Protein AF-A0A7C3KXA1-F1 (afdb_monomer)

Secondary structure (DSSP, 8-state):
---------GGGGSS---------PPPPPP----------------------PPPPP---------TTTTSS-S------HHHHHHHHHHHHHHHHHHHHHHHHHHHHHHHHHHHHHHHHHHHS-------------------PPP--PPPPPP-------------------------TTPPP--SPPEEETTEEESS--PPTT-EEEEEEEEEHHHHHHHHHHHHHTT--EEEEEPP--S-----S----EEEEEEEEEE-HHHHHTT-HHHHHHHHHHHHHHHHHHHHH--S--TTS-EEEE----

pLDDT: mean 74.87, std 18.94, range [40.06, 98.19]

Sequence (309 aa):
MPPGRTHRPLFDLMQGGPSTPRPPTATPSKPTVRVELKPRSEVGPLLEPVPTQPAPPVRVDGVRSGPLASLLGDTTVRVPLNALYFGVAAVIALGVGVLVFGVKWGRAQAEAEFEQFKLSESATAKEPLSQPPVGSGILPTTVTPSPSTPPAPSSRPADAASSRSGKPPERPVAPPAATPGGRPYSGPPIITAKGLLYGDPRQSGLNYLNLATLQRADAEAAVAFLASNGLEAIGVPVDAGGGSANNLNPPGKYVVVALPGITAEQWSKKMTARTNLEGQTARLGQVWQRDHKGSSNFAKPEWRLFKGP

Radius of gyration: 34.3 Å; Cα contacts (8 Å, |Δi|>4): 220; chains: 1; bounding box: 86×78×86 Å

Mean predicted aligned error: 20.33 Å

Nearest PDB structures (foldseek):
  8ine-assembly1_N  TM=4.657E-01  e=4.004E+00  Homo sapiens
  7fda-assembly1_Q  TM=3.067E-01  e=4.004E+00  Saccharomyces cerevisiae S288C
  2ec2-assembly1_C  TM=2.638E-01  e=8.318E+00  Sulfurisphaera tokodaii

Solvent-accessible surface area (backbone atoms only — not comparable to full-atom values): 20589 Å² total; per-residue (Å²): 136,86,84,82,85,81,84,75,64,77,70,70,79,68,64,77,72,86,78,74,85,75,76,85,74,78,76,82,75,80,83,79,82,78,83,77,78,75,81,80,75,81,87,77,83,90,71,80,82,71,85,78,72,81,76,76,82,82,77,83,81,76,80,78,79,55,92,71,58,80,80,59,65,97,66,86,77,83,74,57,70,66,59,55,51,52,51,52,50,50,54,51,52,51,54,51,50,53,52,55,50,50,55,52,52,52,50,56,51,53,51,54,54,50,52,54,49,56,58,54,58,70,66,67,75,70,77,83,80,86,75,81,86,76,86,74,93,74,82,86,80,81,80,80,84,81,88,82,83,83,85,84,86,86,83,87,81,85,90,78,87,88,81,92,78,93,71,81,86,75,71,82,73,70,76,80,73,77,74,92,75,71,73,80,59,86,66,78,60,24,40,39,68,93,44,77,34,80,54,79,89,72,59,58,68,22,34,29,42,36,32,46,79,30,49,55,71,58,29,53,53,49,20,43,51,35,39,76,70,73,41,48,32,34,21,39,66,49,79,71,91,64,78,91,66,88,62,94,71,67,89,51,40,16,38,31,32,43,53,79,59,42,46,66,71,53,57,74,66,73,35,67,67,57,58,49,51,52,50,52,41,35,54,50,18,55,52,47,37,68,75,64,70,50,100,61,57,33,69,69,56,44,81,42,75,37,80,61,135

Foldseek 3Di:
DDDDDDDDDPVVVPPDDPDDDDPDDDDPDDPPPPPPPDDPDDDDDDDDDDPPDPDDPPPPPDPDDDPVNVVDPPDPDDDDVVVVVVVVVVVVVVVVVVVVVVVVVVVVVVVVVVVVVVVVVVVPPPDPDDDDDDDDDDDDDDDDDDDDDDDDDDDDDDDDDDDDDDDPPPDPPPDPDDPPPDDFQPDDFKAFLVGTHRDDPADAQFKWKFQDWAFPVVLNVVRNLCVVVVWGKMWAFDPPPDDCPPDPCDRTITTIITDDTHHPVCVVVVDPVVVVNLVSQQVSQVVCCVPVVDPGGSNDIDIDRHRDD

Structure (mmCIF, N/CA/C/O backbone):
data_AF-A0A7C3KXA1-F1
#
_entry.id   AF-A0A7C3KXA1-F1
#
loop_
_atom_site.group_PDB
_atom_site.id
_atom_site.type_symbol
_atom_site.label_atom_id
_atom_site.label_alt_id
_atom_site.label_comp_id
_atom_site.label_asym_id
_atom_site.label_entity_id
_atom_site.label_seq_id
_atom_site.pdbx_PDB_ins_code
_atom_site.Cartn_x
_atom_site.Cartn_y
_atom_site.Cartn_z
_atom_site.occupancy
_atom_site.B_iso_or_equiv
_atom_site.auth_seq_id
_atom_site.auth_comp_id
_atom_site.auth_asym_id
_atom_site.auth_atom_id
_atom_site.pdbx_PDB_model_num
ATOM 1 N N . MET A 1 1 ? 26.189 48.287 -23.466 1.00 43.22 1 MET A N 1
ATOM 2 C CA . MET A 1 1 ? 26.878 47.401 -22.505 1.00 43.22 1 MET A CA 1
ATOM 3 C C . MET A 1 1 ? 26.298 47.645 -21.120 1.00 43.22 1 MET A C 1
ATOM 5 O O . MET A 1 1 ? 26.444 48.761 -20.638 1.00 43.22 1 MET A O 1
ATOM 9 N N . PRO A 1 2 ? 25.578 46.688 -20.515 1.00 40.06 2 PRO A N 1
ATOM 10 C CA . PRO A 1 2 ? 25.058 46.852 -19.161 1.00 40.06 2 PRO A CA 1
ATOM 11 C C . PRO A 1 2 ? 26.118 46.455 -18.109 1.00 40.06 2 PRO A C 1
ATOM 13 O O . PRO A 1 2 ? 26.838 45.476 -18.319 1.00 40.06 2 PRO A O 1
ATOM 16 N N . PRO A 1 3 ? 26.237 47.195 -16.991 1.00 57.44 3 PRO A N 1
ATOM 17 C CA . PRO A 1 3 ? 27.273 46.970 -15.989 1.00 57.44 3 PRO A CA 1
ATOM 18 C C . PRO A 1 3 ? 26.965 45.798 -15.037 1.00 57.44 3 PRO A C 1
ATOM 20 O O . PRO A 1 3 ? 25.865 45.672 -14.508 1.00 57.44 3 PRO A O 1
ATOM 23 N N . GLY A 1 4 ? 27.996 44.974 -14.816 1.00 53.91 4 GLY A N 1
ATOM 24 C CA . GLY A 1 4 ? 28.389 44.369 -13.536 1.00 53.91 4 GLY A CA 1
ATOM 25 C C . GLY A 1 4 ? 27.342 43.623 -12.704 1.00 53.91 4 GLY A C 1
ATOM 26 O O . GLY A 1 4 ? 26.814 44.170 -11.741 1.00 53.91 4 GLY A O 1
ATOM 27 N N . ARG A 1 5 ? 27.159 42.321 -12.963 1.00 52.59 5 ARG A N 1
ATOM 28 C CA . ARG A 1 5 ? 26.616 41.389 -11.959 1.00 52.59 5 ARG A CA 1
ATOM 29 C C . ARG A 1 5 ? 27.755 40.902 -11.067 1.00 52.59 5 ARG A C 1
ATOM 31 O O . ARG A 1 5 ? 28.607 40.136 -11.508 1.00 52.59 5 ARG A O 1
ATOM 38 N N . THR A 1 6 ? 27.773 41.356 -9.820 1.00 63.03 6 THR A N 1
ATOM 39 C CA . THR A 1 6 ? 28.687 40.862 -8.790 1.00 63.03 6 THR A CA 1
ATOM 40 C C . THR A 1 6 ? 28.288 39.446 -8.375 1.00 63.03 6 THR A C 1
ATOM 42 O O . THR A 1 6 ? 27.164 39.182 -7.950 1.00 63.03 6 THR A O 1
ATOM 45 N N . HIS A 1 7 ? 29.227 38.517 -8.540 1.00 54.81 7 HIS A N 1
ATOM 46 C CA . HIS A 1 7 ? 29.113 37.124 -8.124 1.00 54.81 7 HIS A CA 1
ATOM 47 C C . HIS A 1 7 ? 29.089 37.067 -6.589 1.00 54.81 7 HIS A C 1
ATOM 49 O O . HIS A 1 7 ? 30.112 37.302 -5.947 1.00 54.81 7 HIS A O 1
ATOM 55 N N . ARG A 1 8 ? 27.934 36.764 -5.985 1.00 66.12 8 ARG A N 1
ATOM 56 C CA . ARG A 1 8 ? 27.892 36.342 -4.579 1.00 66.12 8 ARG A CA 1
ATOM 57 C C . ARG A 1 8 ? 28.216 34.845 -4.510 1.00 66.12 8 ARG A C 1
ATOM 59 O O . ARG A 1 8 ? 27.571 34.071 -5.220 1.00 66.12 8 ARG A O 1
ATOM 66 N N . PRO A 1 9 ? 29.214 34.419 -3.719 1.00 74.19 9 PRO A N 1
ATOM 67 C CA . PRO A 1 9 ? 29.539 33.007 -3.574 1.00 74.19 9 PRO A CA 1
ATOM 68 C C . PRO A 1 9 ? 28.389 32.256 -2.890 1.00 74.19 9 PRO A C 1
ATOM 70 O O . PRO A 1 9 ? 27.792 32.740 -1.931 1.00 74.19 9 PRO A O 1
ATOM 73 N N . LEU A 1 10 ? 28.099 31.049 -3.387 1.00 64.19 10 LEU A N 1
ATOM 74 C CA . LEU A 1 10 ? 26.968 30.199 -2.982 1.00 64.19 10 LEU A CA 1
ATOM 75 C C . LEU A 1 10 ? 26.924 29.911 -1.465 1.00 64.19 10 LEU A C 1
ATOM 77 O O . LEU A 1 10 ? 25.862 29.661 -0.904 1.00 64.19 10 LEU A O 1
ATOM 81 N N . PHE A 1 11 ? 28.072 29.981 -0.793 1.00 63.09 11 PHE A N 1
ATOM 82 C CA . PHE A 1 11 ? 28.214 29.709 0.638 1.00 63.09 11 PHE A CA 1
ATOM 83 C C . PHE A 1 11 ? 27.556 30.774 1.531 1.00 63.09 11 PHE A C 1
ATOM 85 O O . PHE A 1 11 ? 27.159 30.468 2.653 1.00 63.09 11 PHE A O 1
ATOM 92 N N . ASP A 1 12 ? 27.373 31.994 1.019 1.00 60.91 12 ASP A N 1
ATOM 93 C CA . ASP A 1 12 ? 26.777 33.118 1.758 1.00 60.91 12 ASP A CA 1
ATOM 94 C C . ASP A 1 12 ? 25.238 33.008 1.859 1.00 60.91 12 ASP A C 1
ATOM 96 O O . ASP A 1 12 ? 24.599 33.676 2.664 1.00 60.91 12 ASP A O 1
ATOM 100 N N . LEU A 1 13 ? 24.622 32.114 1.073 1.00 60.94 13 LEU A N 1
ATOM 101 C CA . LEU A 1 13 ? 23.189 31.789 1.148 1.00 60.94 13 LEU A CA 1
ATOM 102 C C . LEU A 1 13 ? 22.867 30.686 2.170 1.00 60.94 13 LEU A C 1
ATOM 104 O O . LEU A 1 13 ? 21.696 30.455 2.463 1.00 60.94 13 LEU A O 1
ATOM 108 N N . MET A 1 14 ? 23.881 30.002 2.712 1.00 58.44 14 MET A N 1
ATOM 109 C CA . MET A 1 14 ? 23.698 28.901 3.665 1.00 58.44 14 MET A CA 1
ATOM 110 C C . MET A 1 14 ? 23.960 29.278 5.124 1.00 58.44 14 MET A C 1
ATOM 112 O O . MET A 1 14 ? 23.620 28.503 6.020 1.00 58.44 14 MET A O 1
ATOM 116 N N . GLN A 1 15 ? 24.535 30.450 5.395 1.00 60.84 15 GLN A N 1
ATOM 117 C CA . GLN A 1 15 ? 24.676 30.928 6.766 1.00 60.84 15 GLN A CA 1
ATOM 118 C C . GLN A 1 15 ? 23.343 31.524 7.216 1.00 60.84 15 GLN A C 1
ATOM 120 O O . GLN A 1 15 ? 22.977 32.644 6.869 1.00 60.84 15 GLN A O 1
ATOM 125 N N . GLY A 1 16 ? 22.584 30.701 7.942 1.00 51.97 16 GLY A N 1
ATOM 126 C CA . GLY A 1 16 ? 21.308 31.058 8.541 1.00 51.97 16 GLY A CA 1
ATOM 127 C C . GLY A 1 16 ? 21.383 32.403 9.256 1.00 51.97 16 GLY A C 1
ATOM 128 O O . GLY A 1 16 ? 22.209 32.607 10.145 1.00 51.97 16 GLY A O 1
ATOM 129 N N . GLY A 1 17 ? 20.507 33.318 8.844 1.00 54.94 17 GLY A N 1
ATOM 130 C CA . GLY A 1 17 ? 20.349 34.606 9.500 1.00 54.94 17 GLY A CA 1
ATOM 131 C C . GLY A 1 17 ? 19.997 34.445 10.986 1.00 54.94 17 GLY A C 1
ATOM 132 O O . GLY A 1 17 ? 19.442 33.416 11.386 1.00 54.94 17 GLY A O 1
ATOM 133 N N . PRO A 1 18 ? 20.308 35.456 11.814 1.00 57.84 18 PRO A N 1
ATOM 134 C CA . PRO A 1 18 ? 20.066 35.420 13.249 1.00 57.84 18 PRO A CA 1
ATOM 135 C C . PRO A 1 18 ? 18.579 35.181 13.524 1.00 57.84 18 PRO A C 1
ATOM 137 O O . PRO A 1 18 ? 17.720 36.002 13.201 1.00 57.84 18 PRO A O 1
ATOM 140 N N . SER A 1 19 ? 18.281 34.027 14.118 1.00 55.28 19 SER A N 1
ATOM 141 C CA . SER A 1 19 ? 16.944 33.644 14.550 1.00 55.28 19 SER A CA 1
ATOM 142 C C . SER A 1 19 ? 16.423 34.663 15.559 1.00 55.28 19 SER A C 1
ATOM 144 O O . SER A 1 19 ? 16.897 34.726 16.695 1.00 55.28 19 SER A O 1
ATOM 146 N N . THR A 1 20 ? 15.444 35.465 15.148 1.00 63.28 20 THR A N 1
ATOM 147 C CA . THR A 1 20 ? 14.703 36.349 16.046 1.00 63.28 20 THR A CA 1
ATOM 148 C C . THR A 1 20 ? 14.039 35.494 17.136 1.00 63.28 20 THR A C 1
ATOM 150 O O . THR A 1 20 ? 13.395 34.494 16.800 1.00 63.28 20 THR A O 1
ATOM 153 N N . PRO A 1 21 ? 14.194 35.826 18.431 1.00 58.84 21 PRO A N 1
ATOM 154 C CA . PRO A 1 21 ? 13.618 35.045 19.518 1.00 58.84 21 PRO A CA 1
ATOM 155 C C . PRO A 1 21 ? 12.093 35.019 19.388 1.00 58.84 21 PRO A C 1
ATOM 157 O O . PRO A 1 21 ? 11.414 36.043 19.462 1.00 58.84 21 PRO A O 1
ATOM 160 N N . ARG A 1 22 ? 11.558 33.820 19.152 1.00 59.94 22 ARG A N 1
ATOM 161 C CA . ARG A 1 22 ? 10.122 33.566 19.046 1.00 59.94 22 ARG A CA 1
ATOM 162 C C . ARG A 1 22 ? 9.482 33.780 20.427 1.00 59.94 22 ARG A C 1
ATOM 164 O O . ARG A 1 22 ? 9.951 33.167 21.386 1.00 59.94 22 ARG A O 1
ATOM 171 N N . PRO A 1 23 ? 8.425 34.603 20.557 1.00 67.00 23 PRO A N 1
ATOM 172 C CA . PRO A 1 23 ? 7.732 34.768 21.829 1.00 67.00 23 PRO A CA 1
ATOM 173 C C . PRO A 1 23 ? 7.121 33.433 22.292 1.00 67.00 23 PRO A C 1
ATOM 175 O O . PRO A 1 23 ? 6.718 32.617 21.450 1.00 67.00 23 PRO A O 1
ATOM 178 N N . PRO A 1 24 ? 7.051 33.189 23.614 1.00 65.44 24 PRO A N 1
ATOM 179 C CA . PRO A 1 24 ? 6.516 31.953 24.166 1.00 65.44 24 PRO A CA 1
ATOM 180 C C . PRO A 1 24 ? 5.066 31.774 23.714 1.00 65.44 24 PRO A C 1
ATOM 182 O O . PRO A 1 24 ? 4.183 32.571 24.022 1.00 65.44 24 PRO A O 1
ATOM 185 N N . THR A 1 25 ? 4.834 30.720 22.934 1.00 62.03 25 THR A N 1
ATOM 186 C CA . THR A 1 25 ? 3.494 30.309 22.522 1.00 62.03 25 THR A CA 1
ATOM 187 C C . THR A 1 25 ? 2.771 29.781 23.754 1.00 62.03 25 THR A C 1
ATOM 189 O O . THR A 1 25 ? 3.209 28.801 24.355 1.00 62.03 25 THR A O 1
ATOM 192 N N . ALA A 1 26 ? 1.690 30.463 24.134 1.00 57.50 26 ALA A N 1
ATOM 193 C CA . ALA A 1 26 ? 0.808 30.066 25.218 1.00 57.50 26 ALA A CA 1
ATOM 194 C C . ALA A 1 26 ? 0.374 28.604 25.039 1.00 57.50 26 ALA A C 1
ATOM 196 O O . ALA A 1 26 ? -0.122 28.202 23.984 1.00 57.50 26 ALA A O 1
ATOM 197 N N . THR A 1 27 ? 0.598 27.804 26.074 1.00 55.53 27 THR A N 1
ATOM 198 C CA . THR A 1 27 ? 0.175 26.412 26.149 1.00 55.53 27 THR A CA 1
ATOM 199 C C . THR A 1 27 ? -1.353 26.334 26.065 1.00 55.53 27 THR A C 1
ATOM 201 O O . THR A 1 27 ? -2.037 26.981 26.861 1.00 55.53 27 THR A O 1
ATOM 204 N N . PRO A 1 28 ? -1.927 25.553 25.131 1.00 58.72 28 PRO A N 1
ATOM 205 C CA . PRO A 1 28 ? -3.363 25.324 25.108 1.00 58.72 28 PRO A CA 1
ATOM 206 C C . PRO A 1 28 ? -3.762 24.553 26.370 1.00 58.72 28 PRO A C 1
ATOM 208 O O . PRO A 1 28 ? -3.245 23.471 26.662 1.00 58.72 28 PRO A O 1
ATOM 211 N N . SER A 1 29 ? -4.667 25.150 27.140 1.00 55.62 29 SER A N 1
ATOM 212 C CA . SER A 1 29 ? -5.296 24.549 28.307 1.00 55.62 29 SER A CA 1
ATOM 213 C C . SER A 1 29 ? -5.964 23.228 27.919 1.00 55.62 29 SER A C 1
ATOM 215 O O . SER A 1 29 ? -6.678 23.128 26.921 1.00 55.62 29 SER A O 1
ATOM 217 N N . LYS A 1 30 ? -5.702 22.183 28.713 1.00 50.00 30 LYS A N 1
ATOM 218 C CA . LYS A 1 30 ? -6.349 20.874 28.577 1.00 50.00 30 LYS A CA 1
ATOM 219 C C . LYS A 1 30 ? -7.875 21.061 28.562 1.00 50.00 30 LYS A C 1
ATOM 221 O O . LYS A 1 30 ? -8.398 21.642 29.514 1.00 50.00 30 LYS A O 1
ATOM 226 N N . PRO A 1 31 ? -8.601 20.546 27.555 1.00 50.31 31 PRO A N 1
ATOM 227 C CA . PRO A 1 31 ? -10.052 20.503 27.612 1.00 50.31 31 PRO A CA 1
ATOM 228 C C . PRO A 1 31 ? -10.469 19.504 28.696 1.00 50.31 31 PRO A C 1
ATOM 230 O O . PRO A 1 31 ? -10.378 18.288 28.524 1.00 50.31 31 PRO A O 1
ATOM 233 N N . THR A 1 32 ? -10.908 20.024 29.840 1.00 52.34 32 THR A N 1
ATOM 234 C CA . THR A 1 32 ? -11.610 19.249 30.863 1.00 52.34 32 THR A CA 1
ATOM 235 C C . THR A 1 32 ? -12.970 18.863 30.293 1.00 52.34 32 THR A C 1
ATOM 237 O O . THR A 1 32 ? -13.893 19.673 30.250 1.00 52.34 32 THR A O 1
ATOM 240 N N . VAL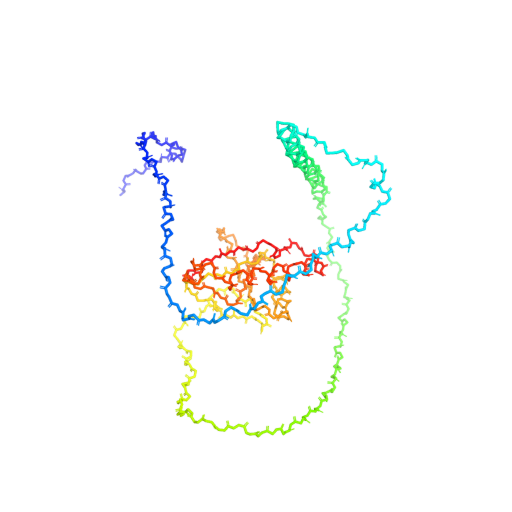 A 1 33 ? -13.093 17.627 29.811 1.00 52.84 33 VAL A N 1
ATOM 241 C CA . VAL A 1 33 ? -14.378 17.055 29.396 1.00 52.84 33 VAL A CA 1
ATOM 242 C C . VAL A 1 33 ? -15.213 16.833 30.656 1.00 52.84 33 VAL A C 1
ATOM 244 O O . VAL A 1 33 ? -15.039 15.851 31.376 1.00 52.84 33 VAL A O 1
ATOM 247 N N . ARG A 1 34 ? -16.105 17.782 30.949 1.00 50.88 34 ARG A N 1
ATOM 248 C CA . ARG A 1 34 ? -17.138 17.642 31.976 1.00 50.88 34 ARG A CA 1
ATOM 249 C C . ARG A 1 34 ? -18.231 16.742 31.406 1.00 50.88 34 ARG A C 1
ATOM 251 O O . ARG A 1 34 ? -19.052 17.183 30.611 1.00 50.88 34 ARG A O 1
ATOM 258 N N . VAL A 1 35 ? -18.201 15.465 31.778 1.00 53.81 35 VAL A N 1
ATOM 259 C CA . VAL A 1 35 ? -19.273 14.517 31.460 1.00 53.81 35 VAL A CA 1
ATOM 260 C C . VAL A 1 35 ? -20.462 14.854 32.355 1.00 53.81 35 VAL A C 1
ATOM 262 O O . VAL A 1 35 ? -20.520 14.458 33.516 1.00 53.81 35 VAL A O 1
ATOM 265 N N . GLU A 1 36 ? -21.383 15.655 31.830 1.00 46.41 36 GLU A N 1
ATOM 266 C CA . GLU A 1 36 ? -22.668 15.915 32.464 1.00 46.41 36 GLU A CA 1
ATOM 267 C C . GLU A 1 36 ? -23.570 14.696 32.221 1.00 46.41 36 GLU A C 1
ATOM 269 O O . GLU A 1 36 ? -24.119 14.491 31.137 1.00 46.41 36 GLU A O 1
ATOM 274 N N . LEU A 1 37 ? -23.647 13.820 33.225 1.00 46.38 37 LEU A N 1
ATOM 275 C CA . LEU A 1 37 ? -24.573 12.692 33.249 1.00 46.38 37 LEU A CA 1
ATOM 276 C C . LEU A 1 37 ? -25.991 13.250 33.344 1.00 46.38 37 LEU A C 1
ATOM 278 O O . LEU A 1 37 ? -26.456 13.623 34.418 1.00 46.38 37 LEU A O 1
ATOM 282 N N . LYS A 1 38 ? -26.666 13.325 32.197 1.00 50.84 38 LYS A N 1
ATOM 283 C CA . LYS A 1 38 ? -28.075 13.696 32.121 1.00 50.84 38 LYS A CA 1
ATOM 284 C C . LYS A 1 38 ? -28.887 12.660 32.917 1.00 50.84 38 LYS A C 1
ATOM 286 O O . LYS A 1 38 ? -28.846 11.480 32.554 1.00 50.84 38 LYS A O 1
ATOM 291 N N . PRO A 1 39 ? -29.584 13.051 33.999 1.00 54.19 39 PRO A N 1
ATOM 292 C CA . PRO A 1 39 ? -30.406 12.130 34.765 1.00 54.19 39 PRO A CA 1
ATOM 293 C C . PRO A 1 39 ? -31.521 11.608 33.860 1.00 54.19 39 PRO A C 1
ATOM 295 O O . PRO A 1 39 ? -32.306 12.366 33.290 1.00 54.19 39 PRO A O 1
ATOM 298 N N . ARG A 1 40 ? -31.532 10.289 33.678 1.00 51.03 40 ARG A N 1
ATOM 299 C CA . ARG A 1 40 ? -32.570 9.561 32.958 1.00 51.03 40 ARG A CA 1
ATOM 300 C C . ARG A 1 40 ? -33.806 9.539 33.847 1.00 51.03 40 ARG A C 1
ATOM 302 O O . ARG A 1 40 ? -33.930 8.666 34.697 1.00 51.03 40 ARG A O 1
ATOM 309 N N . SER A 1 41 ? -34.679 10.524 33.671 1.00 56.00 41 SER A N 1
ATOM 310 C CA . SER A 1 41 ? -36.023 10.480 34.232 1.00 56.00 41 SER A CA 1
ATOM 311 C C . SER A 1 41 ? -36.774 9.274 33.662 1.00 56.00 41 SER A C 1
ATOM 313 O O . SER A 1 41 ? -36.841 9.082 32.446 1.00 56.00 41 SER A O 1
ATOM 315 N N . GLU A 1 42 ? -37.288 8.468 34.591 1.00 57.22 42 GLU A N 1
ATOM 316 C CA . GLU A 1 42 ? -38.506 7.651 34.523 1.00 57.22 42 GLU A CA 1
ATOM 317 C C . GLU A 1 42 ? -39.573 8.293 33.602 1.00 57.22 42 GLU A C 1
ATOM 319 O O . GLU A 1 42 ? -39.600 9.505 33.416 1.00 57.22 42 GLU A O 1
ATOM 324 N N . VAL A 1 43 ? -40.499 7.589 32.957 1.00 54.59 43 VAL A N 1
ATOM 325 C CA . VAL A 1 43 ? -41.510 6.692 33.526 1.00 54.59 43 VAL A CA 1
ATOM 326 C C . VAL A 1 43 ? -42.073 5.864 32.362 1.00 54.59 43 VAL A C 1
ATOM 328 O O . VAL A 1 43 ? -42.468 6.418 31.337 1.00 54.59 43 VAL A O 1
ATOM 331 N N . GLY A 1 44 ? -42.129 4.544 32.519 1.00 52.41 44 GLY A N 1
ATOM 332 C CA . GLY A 1 44 ? -42.876 3.631 31.652 1.00 52.41 44 GLY A CA 1
ATOM 333 C C . GLY A 1 44 ? -43.625 2.627 32.531 1.00 52.41 44 GLY A C 1
ATOM 334 O O . GLY A 1 44 ? -43.106 2.282 33.592 1.00 52.41 44 GLY A O 1
ATOM 335 N N . PRO A 1 45 ? -44.853 2.229 32.159 1.00 58.12 45 PRO A N 1
ATOM 336 C CA . PRO A 1 45 ? -45.863 1.747 33.091 1.00 58.12 45 PRO A CA 1
ATOM 337 C C . PRO A 1 45 ? -45.471 0.445 33.788 1.00 58.12 45 PRO A C 1
ATOM 339 O O . PRO A 1 45 ? -44.933 -0.480 33.184 1.00 58.12 45 PRO A O 1
ATOM 342 N N . LEU A 1 46 ? -45.802 0.439 35.078 1.00 51.00 46 LEU A N 1
ATOM 343 C CA . LEU A 1 46 ? -45.773 -0.645 36.047 1.00 51.00 46 LEU A CA 1
ATOM 344 C C . LEU A 1 46 ? -46.308 -1.955 35.439 1.00 51.00 46 LEU A C 1
ATOM 346 O O . LEU A 1 46 ? -47.512 -2.202 35.438 1.00 51.00 46 LEU A O 1
ATOM 350 N N . LEU A 1 47 ? -45.407 -2.788 34.918 1.00 51.78 47 LEU A N 1
ATOM 351 C CA . LEU A 1 47 ? -45.675 -4.206 34.724 1.00 51.78 47 LEU A CA 1
ATOM 352 C C . LEU A 1 47 ? -45.344 -4.913 36.035 1.00 51.78 47 LEU A C 1
ATOM 354 O O . LEU A 1 47 ? -44.246 -4.799 36.579 1.00 51.78 47 LEU A O 1
ATOM 358 N N . GLU A 1 48 ? -46.371 -5.577 36.536 1.00 59.12 48 GLU A N 1
ATOM 359 C CA . GLU A 1 48 ? -46.430 -6.423 37.715 1.00 59.12 48 GLU A CA 1
ATOM 360 C C . GLU A 1 48 ? -45.160 -7.285 37.884 1.00 59.12 48 GLU A C 1
ATOM 362 O O . GLU A 1 48 ? -44.736 -7.954 36.934 1.00 59.12 48 GLU A O 1
ATOM 367 N N . PRO A 1 49 ? -44.509 -7.268 39.064 1.00 53.53 49 PRO A N 1
ATOM 368 C CA . PRO A 1 49 ? -43.320 -8.069 39.304 1.00 53.53 49 PRO A CA 1
ATOM 369 C C . PRO A 1 49 ? -43.699 -9.551 39.351 1.00 53.53 49 PRO A C 1
ATOM 371 O O . PRO A 1 49 ? -44.237 -10.047 40.340 1.00 53.53 49 PRO A O 1
ATOM 374 N N . VAL A 1 50 ? -43.372 -10.276 38.282 1.00 64.81 50 VAL A N 1
ATOM 375 C CA . VAL A 1 50 ? -43.286 -11.738 38.315 1.00 64.81 50 VAL A CA 1
ATOM 376 C C . VAL A 1 50 ? -42.269 -12.112 39.404 1.00 64.81 50 VAL A C 1
ATOM 378 O O . VAL A 1 50 ? -41.168 -11.553 39.404 1.00 64.81 50 VAL A O 1
ATOM 381 N N . PRO A 1 51 ? -42.595 -13.018 40.344 1.00 62.09 51 PRO A N 1
ATOM 382 C CA . PRO A 1 51 ? -41.662 -13.446 41.376 1.00 62.09 51 PRO A CA 1
ATOM 383 C C . PRO A 1 51 ? -40.430 -14.081 40.727 1.00 62.09 51 PRO A C 1
ATOM 385 O O . PRO A 1 51 ? -40.466 -15.205 40.228 1.00 62.09 51 PRO A O 1
ATOM 388 N N . THR A 1 52 ? -39.331 -13.328 40.726 1.00 60.56 52 THR A N 1
ATOM 389 C CA . THR A 1 52 ? -38.012 -13.784 40.299 1.00 60.56 52 THR A CA 1
ATOM 390 C C . THR A 1 52 ? -37.567 -14.895 41.235 1.00 60.56 52 THR A C 1
ATOM 392 O O . THR A 1 52 ? -37.129 -14.663 42.362 1.00 60.56 52 THR A O 1
ATOM 395 N N . GLN A 1 53 ? -37.702 -16.122 40.748 1.00 69.75 53 GLN A N 1
ATOM 396 C CA . GLN A 1 53 ? -37.098 -17.303 41.334 1.00 69.75 53 GLN A CA 1
ATOM 397 C C . GLN A 1 53 ? -35.580 -17.057 41.457 1.00 69.75 53 GLN A C 1
ATOM 399 O O . GLN A 1 53 ? -34.957 -16.648 40.471 1.00 69.75 53 GLN A O 1
ATOM 404 N N . PRO A 1 54 ? -34.969 -17.241 42.642 1.00 62.88 54 PRO A N 1
ATOM 405 C CA . PRO A 1 54 ? -33.540 -17.023 42.826 1.00 62.88 54 PRO A CA 1
ATOM 406 C C . PRO A 1 54 ? -32.766 -17.941 41.880 1.00 62.88 54 PRO A C 1
ATOM 408 O O . PRO A 1 54 ? -32.906 -19.165 41.928 1.00 62.88 54 PRO A O 1
ATOM 411 N N . ALA A 1 55 ? -31.978 -17.334 40.992 1.00 63.69 55 ALA A N 1
ATOM 412 C CA . ALA A 1 55 ? -31.123 -18.066 40.074 1.00 63.69 55 ALA A CA 1
ATOM 413 C C . ALA A 1 55 ? -30.168 -18.968 40.879 1.00 63.69 55 ALA A C 1
ATOM 415 O O . ALA A 1 55 ? -29.568 -18.499 41.853 1.00 63.69 55 ALA A O 1
ATOM 416 N N . PRO A 1 56 ? -30.012 -20.250 40.504 1.00 69.81 56 PRO A N 1
ATOM 417 C CA . PRO A 1 56 ? -29.036 -21.115 41.142 1.00 69.81 56 PRO A CA 1
ATOM 418 C C . PRO A 1 56 ? -27.628 -20.529 40.958 1.00 69.81 56 PRO A C 1
ATOM 420 O O . PRO A 1 56 ? -27.345 -19.923 39.918 1.00 69.81 56 PRO A O 1
ATOM 423 N 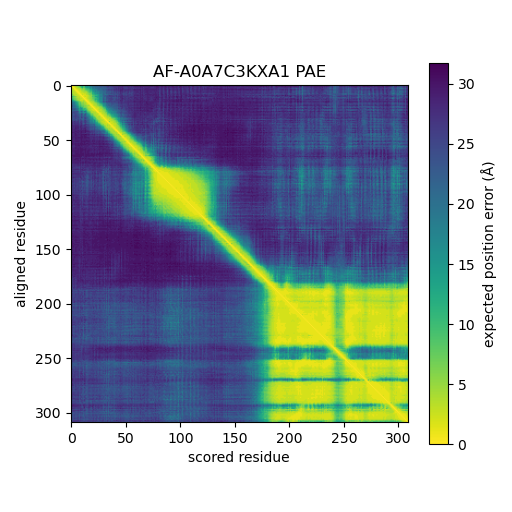N . PRO A 1 57 ? -26.727 -20.700 41.941 1.00 65.44 57 PRO A N 1
ATOM 424 C CA . PRO A 1 57 ? -25.348 -20.265 41.801 1.00 65.44 57 PRO A CA 1
ATOM 425 C C . PRO A 1 57 ? -24.741 -20.940 40.571 1.00 65.44 57 PRO A C 1
ATOM 427 O O . PRO A 1 57 ? -24.741 -22.167 40.453 1.00 65.44 57 PRO A O 1
ATOM 430 N N . VAL A 1 58 ? -24.231 -20.125 39.650 1.00 61.66 58 VAL A N 1
ATOM 431 C CA . VAL A 1 58 ? -23.442 -20.590 38.511 1.00 61.66 58 VAL A CA 1
ATOM 432 C C . VAL A 1 58 ? -22.178 -21.231 39.079 1.00 61.66 58 VAL A C 1
ATOM 434 O O . VAL A 1 58 ? -21.221 -20.544 39.435 1.00 61.66 58 VAL A O 1
ATOM 437 N N . ARG A 1 59 ? -22.188 -22.561 39.211 1.00 47.12 59 ARG A N 1
ATOM 438 C CA . ARG A 1 59 ? -20.975 -23.348 39.424 1.00 47.12 59 ARG A CA 1
ATOM 439 C C . ARG A 1 59 ? -20.121 -23.212 38.173 1.00 47.12 59 ARG A C 1
ATOM 441 O O . ARG A 1 59 ? -20.413 -23.810 37.140 1.00 47.12 59 ARG A O 1
ATOM 448 N N . VAL A 1 60 ? -19.070 -22.406 38.269 1.00 54.75 60 VAL A N 1
ATOM 449 C CA . VAL A 1 60 ? -17.963 -22.411 37.310 1.00 54.75 60 VAL A CA 1
ATOM 450 C C . VAL A 1 60 ? -17.091 -23.622 37.645 1.00 54.75 60 VAL A C 1
ATOM 452 O O . VAL A 1 60 ? -15.989 -23.499 38.169 1.00 54.75 60 VAL A O 1
ATOM 455 N N . ASP A 1 61 ? -17.635 -24.814 37.408 1.00 51.91 61 ASP A N 1
ATOM 456 C CA . ASP A 1 61 ? -16.870 -26.051 37.457 1.00 51.91 61 ASP A CA 1
ATOM 457 C C . ASP A 1 61 ? -16.041 -26.132 36.171 1.00 51.91 61 ASP A C 1
ATOM 459 O O . ASP A 1 61 ? -16.582 -26.248 35.072 1.00 51.91 61 ASP A O 1
ATOM 463 N N . GLY A 1 62 ? -14.714 -26.064 36.300 1.00 51.41 62 GLY A N 1
ATOM 464 C CA . GLY A 1 62 ? -13.821 -26.537 35.241 1.00 51.41 62 GLY A CA 1
ATOM 465 C C . GLY A 1 62 ? -12.795 -25.551 34.692 1.00 51.41 62 GLY A C 1
ATOM 466 O O . GLY A 1 62 ? -12.558 -25.541 33.486 1.00 51.41 62 GLY A O 1
ATOM 467 N N . VAL A 1 63 ? -12.083 -24.807 35.543 1.00 51.94 63 VAL A N 1
ATOM 468 C CA . VAL A 1 63 ? -10.695 -24.465 35.189 1.00 51.94 63 VAL A CA 1
ATOM 469 C C . VAL A 1 63 ? -9.841 -25.665 35.578 1.00 51.94 63 VAL A C 1
ATOM 471 O O . VAL A 1 63 ? -9.564 -25.898 36.751 1.00 51.94 63 VAL A O 1
ATOM 474 N N . ARG A 1 64 ? -9.500 -26.472 34.566 1.00 46.44 64 ARG A N 1
ATOM 475 C CA . ARG A 1 64 ? -8.600 -27.626 34.652 1.00 46.44 64 ARG A CA 1
ATOM 476 C C . ARG A 1 64 ? -7.351 -27.264 35.458 1.00 46.44 64 ARG A C 1
ATOM 478 O O . ARG A 1 64 ? -6.462 -26.567 34.976 1.00 46.44 64 ARG A O 1
ATOM 485 N N . SER A 1 65 ? -7.293 -27.803 36.665 1.00 47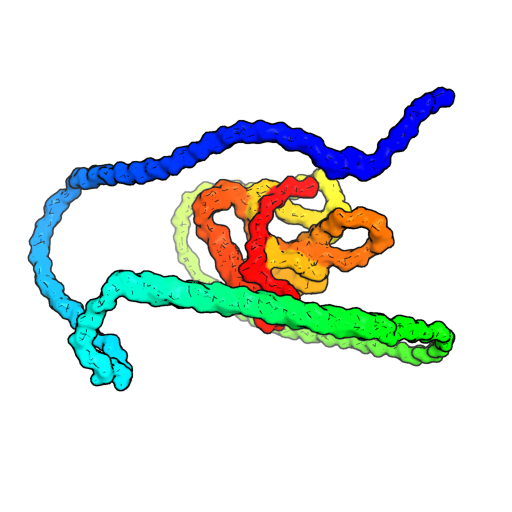.56 65 SER A N 1
ATOM 486 C CA . SER A 1 65 ? -6.106 -27.946 37.492 1.00 47.56 65 SER A CA 1
ATOM 487 C C . SER A 1 65 ? -5.061 -28.761 36.730 1.00 47.56 65 SER A C 1
ATOM 489 O O . SER A 1 65 ? -5.113 -29.990 36.686 1.00 47.56 65 SER A O 1
ATOM 491 N N . GLY A 1 66 ? -4.132 -28.068 36.073 1.00 57.03 66 GLY A N 1
ATOM 492 C CA . GLY A 1 66 ? -2.908 -28.685 35.575 1.00 57.03 66 GLY A CA 1
ATOM 493 C C . GLY A 1 66 ? -2.045 -29.182 36.746 1.00 57.03 66 GLY A C 1
ATOM 494 O O . GLY A 1 66 ? -2.122 -28.619 37.840 1.00 57.03 66 GLY A O 1
ATOM 495 N N . PRO A 1 67 ? -1.187 -30.194 36.536 1.00 52.91 67 PRO A N 1
ATOM 496 C CA . PRO A 1 67 ? -0.414 -30.869 37.591 1.00 52.91 67 PRO A CA 1
ATOM 497 C C . PRO A 1 67 ? 0.623 -29.986 38.313 1.00 52.91 67 PRO A C 1
ATOM 499 O O . PRO A 1 67 ? 1.288 -30.452 39.231 1.00 52.91 67 PRO A O 1
ATOM 502 N N . LEU A 1 68 ? 0.757 -28.710 37.937 1.00 56.00 68 LEU A N 1
ATOM 503 C CA . LEU A 1 68 ? 1.585 -27.732 38.650 1.00 56.00 68 LEU A CA 1
ATOM 504 C C . LEU A 1 68 ? 0.819 -26.948 39.730 1.00 56.00 68 LEU A C 1
ATOM 506 O O . LEU A 1 68 ? 1.449 -26.301 40.561 1.00 56.00 68 LEU A O 1
ATOM 510 N N . ALA A 1 69 ? -0.517 -27.014 39.762 1.00 54.28 69 ALA A N 1
ATOM 511 C CA . ALA A 1 69 ? -1.329 -26.261 40.723 1.00 54.28 69 ALA A CA 1
ATOM 512 C C . ALA A 1 69 ? -1.268 -26.827 42.155 1.00 54.28 69 ALA A C 1
ATOM 514 O O . ALA A 1 69 ? -1.588 -26.129 43.107 1.00 54.28 69 ALA A O 1
ATOM 515 N N . SER A 1 70 ? -0.825 -28.074 42.330 1.00 56.00 70 SER A N 1
ATOM 516 C CA . SER A 1 70 ? -0.800 -28.747 43.637 1.00 56.00 70 SER A CA 1
ATOM 517 C C . SER A 1 70 ? 0.438 -28.429 44.487 1.00 56.00 70 SER A C 1
ATOM 519 O O . SER A 1 70 ? 0.480 -28.807 45.653 1.00 56.00 70 SER A O 1
ATOM 521 N N . LEU A 1 71 ? 1.443 -27.744 43.927 1.00 56.75 71 LEU A N 1
ATOM 522 C CA . LEU A 1 71 ? 2.663 -27.337 44.645 1.00 56.75 71 LEU A CA 1
ATOM 523 C C . LEU A 1 71 ? 2.616 -25.895 45.165 1.00 56.75 71 LEU A C 1
ATOM 525 O O . LEU A 1 71 ? 3.442 -25.515 45.991 1.00 56.75 71 LEU A O 1
ATOM 529 N N . LEU A 1 72 ? 1.636 -25.106 44.724 1.00 54.75 72 LEU A N 1
ATOM 530 C CA . LEU A 1 72 ? 1.335 -23.800 45.295 1.00 54.75 72 LEU A CA 1
ATOM 531 C C . LEU A 1 72 ? 0.073 -23.952 46.137 1.00 54.75 72 LEU A C 1
ATOM 533 O O . LEU A 1 72 ? -1.034 -23.725 45.660 1.00 54.75 72 LEU A O 1
ATOM 537 N N . GLY A 1 73 ? 0.250 -24.396 47.384 1.00 55.19 73 GLY A N 1
ATOM 538 C CA . GLY A 1 73 ? -0.821 -24.377 48.377 1.00 55.19 73 GLY A CA 1
ATOM 539 C C . GLY A 1 73 ? -1.466 -22.992 48.448 1.00 55.19 73 GLY A C 1
ATOM 540 O O . GLY A 1 73 ? -0.813 -21.999 48.121 1.00 55.19 73 GLY A O 1
ATOM 541 N N . ASP A 1 74 ? -2.729 -22.961 48.873 1.00 58.38 74 ASP A N 1
ATOM 542 C CA . ASP A 1 74 ? -3.699 -21.850 48.866 1.00 58.38 74 ASP A CA 1
ATOM 543 C C . ASP A 1 74 ? -3.271 -20.633 49.723 1.00 58.38 74 ASP A C 1
ATOM 545 O O . ASP A 1 74 ? -3.950 -20.156 50.630 1.00 58.38 74 ASP A O 1
ATOM 549 N N . THR A 1 75 ? -2.060 -20.146 49.486 1.00 58.16 75 THR A N 1
ATOM 550 C CA . THR A 1 75 ? -1.446 -19.008 50.142 1.00 58.16 75 THR A CA 1
ATOM 551 C C . THR A 1 75 ? -1.775 -17.790 49.302 1.00 58.16 75 THR A C 1
ATOM 553 O O . THR A 1 75 ? -1.188 -17.535 48.253 1.00 58.16 75 THR A O 1
ATOM 556 N N . THR A 1 76 ? -2.732 -16.996 49.774 1.00 60.94 76 THR A N 1
ATOM 557 C CA . THR A 1 76 ? -2.911 -15.619 49.310 1.00 60.94 76 THR A CA 1
ATOM 558 C C . THR A 1 76 ? -1.643 -14.823 49.619 1.00 60.94 76 THR A C 1
ATOM 560 O O . THR A 1 76 ? -1.494 -14.249 50.699 1.00 60.94 76 THR A O 1
ATOM 563 N N . VAL A 1 77 ? -0.702 -14.808 48.675 1.00 76.00 77 VAL A N 1
ATOM 564 C CA . VAL A 1 77 ? 0.519 -14.007 48.756 1.00 76.00 77 VAL A CA 1
ATOM 565 C C . VAL A 1 77 ? 0.137 -12.545 48.555 1.00 76.00 77 VAL A C 1
ATOM 567 O O . VAL A 1 77 ? -0.222 -12.111 47.460 1.00 76.00 77 VAL A O 1
ATOM 570 N N . ARG A 1 78 ? 0.207 -11.760 49.631 1.00 78.44 78 ARG A N 1
ATOM 571 C CA . ARG A 1 78 ? 0.044 -10.306 49.561 1.00 78.44 78 ARG A CA 1
ATOM 572 C C . ARG A 1 78 ? 1.337 -9.696 49.038 1.00 78.44 78 ARG A C 1
ATOM 574 O O . ARG A 1 78 ? 2.280 -9.486 49.795 1.00 78.44 78 ARG A O 1
ATOM 581 N N . VAL A 1 79 ? 1.382 -9.421 47.739 1.00 86.50 79 VAL A N 1
ATOM 582 C CA . VAL A 1 79 ? 2.513 -8.721 47.125 1.00 86.50 79 VAL A CA 1
ATOM 583 C C . VAL A 1 79 ? 2.367 -7.220 47.403 1.00 86.50 79 VAL A C 1
ATOM 585 O O . VAL A 1 79 ? 1.340 -6.638 47.042 1.00 86.50 79 VAL A O 1
ATOM 588 N N . PRO A 1 80 ? 3.351 -6.562 48.042 1.00 88.31 80 PRO A N 1
ATOM 589 C CA . PRO A 1 80 ? 3.309 -5.119 48.229 1.00 88.31 80 PRO A CA 1
ATOM 590 C C . PRO A 1 80 ? 3.309 -4.428 46.862 1.00 88.31 80 PRO A C 1
ATOM 592 O O . PRO A 1 80 ? 4.089 -4.781 45.979 1.00 88.31 80 PRO A O 1
ATOM 595 N N . LEU A 1 81 ? 2.452 -3.419 46.691 1.00 89.88 81 LEU A N 1
ATOM 596 C CA . LEU A 1 81 ? 2.235 -2.750 45.402 1.00 89.88 81 LEU A CA 1
ATOM 597 C C . LEU A 1 81 ? 3.539 -2.212 44.782 1.00 89.88 81 LEU A C 1
ATOM 599 O O . LEU A 1 81 ? 3.723 -2.254 43.569 1.00 89.88 81 LEU A O 1
ATOM 603 N N . ASN A 1 82 ? 4.491 -1.793 45.617 1.00 90.31 82 ASN A N 1
ATOM 604 C CA . ASN A 1 82 ? 5.812 -1.352 45.171 1.00 90.31 82 ASN A CA 1
ATOM 605 C C . ASN A 1 82 ? 6.588 -2.470 44.456 1.00 90.31 82 ASN A C 1
ATOM 607 O O . ASN A 1 82 ? 7.212 -2.214 43.431 1.00 90.31 82 ASN A O 1
ATOM 611 N N . ALA A 1 83 ? 6.514 -3.713 44.943 1.00 93.12 83 ALA A N 1
ATOM 612 C CA . ALA A 1 83 ? 7.168 -4.852 44.301 1.00 93.12 83 ALA A CA 1
ATOM 613 C C . ALA A 1 83 ? 6.559 -5.156 42.924 1.00 93.12 83 ALA A C 1
ATOM 615 O O . ALA A 1 83 ? 7.293 -5.497 41.999 1.00 93.12 83 ALA A O 1
ATOM 616 N N . LEU A 1 84 ? 5.245 -4.952 42.754 1.00 94.88 84 LEU A N 1
ATOM 617 C CA . LEU A 1 84 ? 4.599 -5.049 41.443 1.00 94.88 84 LEU A CA 1
ATOM 618 C C . LEU A 1 84 ? 5.147 -3.987 40.477 1.00 94.88 84 LEU A C 1
ATOM 620 O O . LEU A 1 84 ? 5.503 -4.321 39.349 1.00 94.88 84 LEU A O 1
ATOM 624 N N . TYR A 1 85 ? 5.276 -2.731 40.919 1.00 95.06 85 TYR A N 1
ATOM 625 C CA . TYR A 1 85 ? 5.841 -1.664 40.087 1.00 95.06 85 TYR A CA 1
ATOM 626 C C . TYR A 1 85 ? 7.294 -1.936 39.687 1.00 95.06 85 TYR A C 1
ATOM 628 O O . TYR A 1 85 ? 7.633 -1.776 38.515 1.00 95.06 85 TYR A O 1
ATOM 636 N N . PHE A 1 86 ? 8.140 -2.395 40.615 1.00 97.44 86 PHE A N 1
ATOM 637 C CA . PHE A 1 86 ? 9.518 -2.779 40.291 1.00 97.44 86 PHE A CA 1
ATOM 638 C C . PHE A 1 86 ? 9.574 -3.969 39.331 1.00 97.44 86 PHE A C 1
ATOM 640 O O . PHE A 1 86 ? 10.383 -3.958 38.406 1.00 97.44 86 PHE A O 1
ATOM 647 N N . GLY A 1 87 ? 8.686 -4.954 39.493 1.00 96.12 87 GLY A N 1
ATOM 648 C CA . GLY A 1 87 ? 8.571 -6.085 38.573 1.00 96.12 87 GLY A CA 1
ATOM 649 C C . GLY A 1 87 ? 8.217 -5.642 37.152 1.00 96.12 87 GLY A C 1
ATOM 650 O O . GLY A 1 87 ? 8.906 -6.004 36.201 1.00 96.12 87 GLY A O 1
ATOM 651 N N . VAL A 1 88 ? 7.196 -4.793 37.000 1.00 95.50 88 VAL A N 1
ATOM 652 C CA . VAL A 1 88 ? 6.797 -4.249 35.690 1.00 95.50 88 VAL A CA 1
ATOM 653 C C . VAL A 1 88 ? 7.914 -3.394 35.083 1.00 95.50 88 VAL A C 1
ATOM 655 O O . VAL A 1 88 ? 8.228 -3.543 33.902 1.00 95.50 88 VAL A O 1
ATOM 658 N N . ALA A 1 89 ? 8.560 -2.540 35.881 1.00 96.56 89 ALA A N 1
ATOM 659 C CA . ALA A 1 89 ? 9.676 -1.716 35.423 1.00 96.56 89 ALA A CA 1
ATOM 660 C C . ALA A 1 89 ? 10.866 -2.566 34.946 1.00 96.56 89 ALA A C 1
ATOM 662 O O . ALA A 1 89 ? 11.444 -2.267 33.900 1.00 96.56 89 ALA A O 1
ATOM 663 N N . ALA A 1 90 ? 11.193 -3.650 35.656 1.00 97.69 90 ALA A N 1
ATOM 664 C CA . ALA A 1 90 ? 12.249 -4.578 35.262 1.00 97.69 90 ALA A CA 1
ATOM 665 C C . ALA A 1 90 ? 11.939 -5.252 33.918 1.00 97.69 90 ALA A C 1
ATOM 667 O O . ALA A 1 90 ? 12.813 -5.308 33.056 1.00 97.69 90 ALA A O 1
ATOM 668 N N . VAL A 1 91 ? 10.694 -5.691 33.695 1.00 97.19 91 VAL A N 1
ATOM 669 C CA . VAL A 1 91 ? 10.267 -6.294 32.418 1.00 97.19 91 VAL A CA 1
ATOM 670 C C . VAL A 1 91 ? 10.366 -5.293 31.265 1.00 97.19 91 VAL A C 1
ATOM 672 O O . VAL A 1 91 ? 10.879 -5.635 30.198 1.00 97.19 91 VAL A O 1
ATOM 675 N N . ILE A 1 92 ? 9.934 -4.045 31.473 1.00 97.44 92 ILE A N 1
ATOM 676 C CA . ILE A 1 92 ? 10.045 -2.988 30.457 1.00 97.44 92 ILE A CA 1
ATOM 677 C C . ILE A 1 92 ? 11.517 -2.696 30.143 1.00 97.44 92 ILE A C 1
ATOM 679 O O . ILE A 1 92 ? 11.887 -2.630 28.971 1.00 97.44 92 ILE A O 1
ATOM 683 N N . ALA A 1 93 ? 12.367 -2.566 31.164 1.00 97.56 93 ALA A N 1
ATOM 684 C CA . ALA A 1 93 ? 13.797 -2.330 30.984 1.00 97.56 93 ALA A CA 1
ATOM 685 C C . ALA A 1 93 ? 14.471 -3.469 30.200 1.00 97.56 93 ALA A C 1
ATOM 687 O O . ALA A 1 93 ? 15.267 -3.206 29.298 1.00 97.56 93 ALA A O 1
ATOM 688 N N . LEU A 1 94 ? 14.099 -4.723 30.479 1.00 98.12 94 LEU A N 1
ATOM 689 C CA . LEU A 1 94 ? 14.575 -5.897 29.743 1.00 98.12 94 LEU A CA 1
ATOM 690 C C . LEU A 1 94 ? 14.135 -5.852 28.273 1.00 98.12 94 LEU A C 1
ATOM 692 O O . LEU A 1 94 ? 14.957 -6.047 27.379 1.00 98.12 94 LEU A O 1
ATOM 696 N N . GLY A 1 95 ? 12.870 -5.510 28.010 1.00 96.94 95 GLY A N 1
ATOM 697 C CA . GLY A 1 95 ? 12.347 -5.351 26.651 1.00 96.94 95 GLY A CA 1
ATOM 698 C C . GLY A 1 95 ? 13.074 -4.265 25.849 1.00 96.94 95 GLY A C 1
ATOM 699 O O . GLY A 1 95 ? 13.452 -4.489 24.698 1.00 96.94 95 GLY A O 1
ATOM 700 N N . VAL A 1 96 ? 13.339 -3.109 26.466 1.00 97.50 96 VAL A N 1
ATOM 701 C CA . VAL A 1 96 ? 14.125 -2.029 25.843 1.00 97.50 96 VAL A CA 1
ATOM 702 C C . VAL A 1 96 ? 15.568 -2.476 25.595 1.00 97.50 96 VAL A C 1
ATOM 704 O O . VAL A 1 96 ? 16.105 -2.218 24.518 1.00 97.50 96 VAL A O 1
ATOM 707 N N . GLY A 1 97 ? 16.180 -3.190 26.545 1.00 97.69 97 GLY A N 1
ATOM 708 C CA . GLY A 1 97 ? 17.526 -3.745 26.402 1.00 97.69 97 GLY A CA 1
ATOM 709 C C . GLY A 1 97 ? 17.654 -4.681 25.198 1.00 97.69 97 GLY A C 1
ATOM 710 O O . GLY A 1 97 ? 18.560 -4.505 24.383 1.00 97.69 97 GLY A O 1
ATOM 711 N N . VAL A 1 98 ? 16.709 -5.613 25.029 1.00 97.56 98 VAL A N 1
ATOM 712 C CA . VAL A 1 98 ? 16.666 -6.535 23.879 1.00 97.56 98 VAL A CA 1
ATOM 713 C C . VAL A 1 98 ? 16.512 -5.775 22.560 1.00 97.56 98 VAL A C 1
ATOM 715 O O . VAL A 1 98 ? 17.208 -6.079 21.592 1.00 97.56 98 VAL A O 1
ATOM 718 N N . LEU A 1 99 ? 15.653 -4.753 22.517 1.00 94.12 99 LEU A N 1
ATOM 719 C CA . LEU A 1 99 ? 15.439 -3.954 21.309 1.00 94.12 99 LEU A CA 1
ATOM 720 C C . LEU A 1 99 ? 16.695 -3.164 20.910 1.00 94.12 99 LEU A C 1
ATOM 722 O O . LEU A 1 99 ? 17.093 -3.188 19.746 1.00 94.12 99 LEU A O 1
ATOM 726 N N . VAL A 1 100 ? 17.359 -2.505 21.866 1.00 96.81 100 VAL A N 1
ATOM 727 C CA . VAL A 1 100 ? 18.606 -1.761 21.610 1.00 96.81 100 VAL A CA 1
ATOM 728 C C . VAL A 1 100 ? 19.730 -2.702 21.172 1.00 96.81 100 VAL A C 1
ATOM 730 O O . VAL A 1 100 ? 20.462 -2.385 20.231 1.00 96.81 100 VAL A O 1
ATOM 733 N N . PHE A 1 101 ? 19.851 -3.865 21.815 1.00 96.75 101 PHE A N 1
ATOM 734 C CA . PHE A 1 101 ? 20.838 -4.878 21.450 1.00 96.75 101 PHE A CA 1
ATOM 735 C C . PHE A 1 101 ? 20.600 -5.415 20.032 1.00 96.75 101 PHE A C 1
ATOM 737 O O . PHE A 1 101 ? 21.532 -5.453 19.231 1.00 96.75 101 PHE A O 1
ATOM 744 N N . GLY A 1 102 ? 19.347 -5.724 19.680 1.00 93.88 102 GLY A N 1
ATOM 745 C CA . GLY A 1 102 ? 18.972 -6.175 18.339 1.00 93.88 102 GLY A CA 1
ATOM 746 C C . GLY A 1 102 ? 19.266 -5.140 17.248 1.00 93.88 102 GLY A C 1
ATOM 747 O O . GLY A 1 102 ? 19.818 -5.488 16.207 1.00 93.88 102 GLY A O 1
ATOM 748 N N . VAL A 1 103 ? 18.982 -3.854 17.494 1.00 93.56 103 VAL A N 1
ATOM 749 C CA . VAL A 1 103 ? 19.300 -2.772 16.539 1.00 93.56 103 VAL A CA 1
ATOM 750 C C . VAL A 1 103 ? 20.810 -2.626 16.340 1.00 93.56 103 VAL A C 1
ATOM 752 O O . VAL A 1 103 ? 21.263 -2.439 15.210 1.00 93.56 103 VAL A O 1
ATOM 755 N N . LYS A 1 104 ? 21.602 -2.719 17.415 1.00 91.44 104 LYS A N 1
ATOM 756 C CA . LYS A 1 104 ? 23.068 -2.651 17.324 1.00 91.44 104 LYS A CA 1
ATOM 757 C C . LYS A 1 104 ? 23.655 -3.842 16.570 1.00 91.44 104 LYS A C 1
ATOM 759 O O . LYS A 1 104 ? 24.496 -3.635 15.700 1.00 91.44 104 LYS A O 1
ATOM 764 N N . TRP A 1 105 ? 23.189 -5.055 16.860 1.00 93.00 105 TRP A N 1
ATOM 765 C CA . TRP A 1 105 ? 23.641 -6.264 16.171 1.00 93.00 105 TRP A CA 1
ATOM 766 C C . TRP A 1 105 ? 23.281 -6.232 14.681 1.00 93.00 105 TRP A C 1
ATOM 768 O O . TRP A 1 105 ? 24.129 -6.505 13.836 1.00 93.00 105 TRP A O 1
ATOM 778 N N . GLY A 1 106 ? 22.053 -5.823 14.342 1.00 90.88 106 GLY A N 1
ATOM 779 C CA . GLY A 1 106 ? 21.613 -5.718 12.950 1.00 90.88 106 GLY A CA 1
ATOM 780 C C . GLY A 1 106 ? 22.423 -4.705 12.136 1.00 90.88 106 GLY A C 1
ATOM 781 O O . GLY A 1 106 ? 22.744 -4.967 10.981 1.00 90.88 106 GLY A O 1
ATOM 782 N N . ARG A 1 107 ? 22.814 -3.572 12.737 1.00 91.62 107 ARG A N 1
ATOM 783 C CA . ARG A 1 107 ? 23.704 -2.599 12.078 1.00 91.62 107 ARG A CA 1
ATOM 784 C C . ARG A 1 107 ? 25.103 -3.159 11.834 1.00 91.62 107 ARG A C 1
ATOM 786 O O . ARG A 1 107 ? 25.609 -3.006 10.731 1.00 91.62 107 ARG A O 1
ATOM 793 N N . ALA A 1 108 ? 25.682 -3.849 12.817 1.00 90.00 108 ALA A N 1
ATOM 794 C CA . ALA A 1 108 ? 26.998 -4.468 12.662 1.00 90.00 108 ALA A CA 1
ATOM 795 C C . ALA A 1 108 ? 27.011 -5.524 11.540 1.00 90.00 108 ALA A C 1
ATOM 797 O O . ALA A 1 108 ? 27.972 -5.617 10.781 1.00 90.00 108 ALA A O 1
ATOM 798 N N . GLN A 1 109 ? 25.926 -6.292 11.396 1.00 91.81 109 GLN A N 1
ATOM 799 C CA . GLN A 1 109 ? 25.800 -7.275 10.321 1.00 91.81 109 GLN A CA 1
ATOM 800 C C . GLN A 1 109 ? 25.622 -6.612 8.944 1.00 91.81 109 GLN A C 1
ATOM 802 O O . GLN A 1 109 ? 26.265 -7.026 7.983 1.00 91.81 109 GLN A O 1
ATOM 807 N N . ALA A 1 110 ? 24.821 -5.545 8.860 1.00 88.31 110 ALA A N 1
ATOM 808 C CA . ALA A 1 110 ? 24.645 -4.787 7.621 1.00 88.31 110 ALA A CA 1
ATOM 809 C C . ALA A 1 110 ? 25.954 -4.136 7.138 1.00 88.31 110 ALA A C 1
ATOM 811 O O . ALA A 1 110 ? 26.219 -4.099 5.939 1.00 88.31 110 ALA A O 1
ATOM 812 N N . GLU A 1 111 ? 26.792 -3.653 8.059 1.00 91.94 111 GLU A N 1
ATOM 813 C CA . GLU A 1 111 ? 28.123 -3.126 7.732 1.00 91.94 111 GLU A CA 1
ATOM 814 C C . GLU A 1 111 ? 29.057 -4.230 7.210 1.00 91.94 111 GLU A C 1
ATOM 816 O O . GLU A 1 111 ? 29.743 -4.026 6.209 1.00 91.94 111 GLU A O 1
ATOM 821 N N . ALA A 1 112 ? 29.032 -5.423 7.816 1.00 92.69 112 ALA A N 1
ATOM 822 C CA . ALA A 1 112 ? 29.837 -6.559 7.362 1.00 92.69 112 ALA A CA 1
ATOM 823 C C . ALA A 1 112 ? 29.455 -7.034 5.945 1.00 92.69 112 ALA A C 1
ATOM 825 O O . ALA A 1 112 ? 30.333 -7.325 5.131 1.00 92.69 112 ALA A O 1
ATOM 826 N N . GLU A 1 113 ? 28.160 -7.078 5.626 1.00 88.19 113 GLU A N 1
ATOM 827 C CA . GLU A 1 113 ? 27.670 -7.432 4.285 1.00 88.19 113 GLU A CA 1
ATOM 828 C C . GLU A 1 113 ? 28.018 -6.355 3.246 1.00 88.19 113 GLU A C 1
ATOM 830 O O . GLU A 1 113 ? 28.391 -6.670 2.114 1.00 88.19 113 GLU A O 1
ATOM 835 N N . PHE A 1 114 ? 27.967 -5.077 3.633 1.00 90.44 114 PHE A N 1
ATOM 836 C CA . PHE A 1 114 ? 28.317 -3.971 2.745 1.00 90.44 114 PHE A CA 1
ATOM 837 C C . PHE A 1 114 ? 29.806 -3.961 2.373 1.00 90.44 114 PHE A C 1
ATOM 839 O O . PHE A 1 114 ? 30.156 -3.700 1.221 1.00 90.44 114 PHE A O 1
ATOM 846 N N . GLU A 1 115 ? 30.691 -4.295 3.313 1.00 90.25 115 GLU A N 1
ATOM 847 C CA . GLU A 1 115 ? 32.125 -4.429 3.031 1.00 90.25 115 GLU A CA 1
ATOM 848 C C . GLU A 1 115 ? 32.421 -5.622 2.103 1.00 90.25 115 GLU A C 1
ATOM 850 O O . GLU A 1 115 ? 33.230 -5.499 1.182 1.00 90.25 115 GLU A O 1
ATOM 855 N N . GLN A 1 116 ? 31.709 -6.748 2.243 1.00 86.81 116 GLN A N 1
ATOM 856 C CA . GLN A 1 116 ? 31.820 -7.862 1.286 1.00 86.81 116 GLN A CA 1
ATOM 857 C C . GLN A 1 116 ? 31.355 -7.471 -0.123 1.00 86.81 116 GLN A C 1
ATOM 859 O O . GLN A 1 116 ? 31.963 -7.875 -1.122 1.00 86.81 116 GLN A O 1
ATOM 864 N N . PHE A 1 117 ? 30.306 -6.653 -0.221 1.00 84.31 117 PHE A N 1
ATOM 865 C CA . PHE A 1 117 ? 29.825 -6.157 -1.506 1.00 84.31 117 PHE A CA 1
ATOM 866 C C . PHE A 1 117 ? 30.854 -5.232 -2.181 1.00 84.31 117 PHE A C 1
ATOM 868 O O . PHE A 1 117 ? 31.195 -5.435 -3.344 1.00 84.31 117 PHE A O 1
ATOM 875 N N . LYS A 1 118 ? 31.460 -4.295 -1.438 1.00 82.75 118 LYS A N 1
ATOM 876 C CA . LYS A 1 118 ? 32.536 -3.432 -1.969 1.00 82.75 118 LYS A CA 1
ATOM 877 C C . LYS A 1 118 ? 33.742 -4.220 -2.485 1.00 82.75 118 LYS A C 1
ATOM 879 O O . LYS A 1 118 ? 34.326 -3.868 -3.513 1.00 82.75 118 LYS A O 1
ATOM 884 N N . LEU A 1 119 ? 34.131 -5.277 -1.772 1.00 83.00 119 LEU A N 1
ATOM 885 C CA . LEU A 1 119 ? 35.271 -6.110 -2.158 1.00 83.00 119 LEU A CA 1
ATOM 886 C C . LEU A 1 119 ? 34.982 -6.940 -3.420 1.00 83.00 119 LEU A C 1
ATOM 888 O O . LEU A 1 119 ? 35.874 -7.117 -4.248 1.00 83.00 119 LEU A O 1
ATOM 892 N N . SER A 1 120 ? 33.745 -7.409 -3.605 1.00 77.00 120 SER A N 1
ATOM 893 C CA . SER A 1 120 ? 33.347 -8.187 -4.790 1.00 77.00 120 SER A CA 1
ATOM 894 C C . SER A 1 120 ? 33.126 -7.325 -6.040 1.00 77.00 120 SER A C 1
ATOM 896 O O . SER A 1 120 ? 33.479 -7.745 -7.146 1.00 77.00 120 SER A O 1
ATOM 898 N N . GLU A 1 121 ? 32.641 -6.092 -5.879 1.00 70.56 121 GLU A N 1
ATOM 899 C CA . GLU A 1 121 ? 32.482 -5.135 -6.982 1.00 70.56 121 GLU A CA 1
ATOM 900 C C . GLU A 1 121 ? 33.842 -4.680 -7.544 1.00 70.56 121 GLU A C 1
ATOM 902 O O . GLU A 1 121 ? 34.030 -4.594 -8.758 1.00 70.56 121 GLU A O 1
ATOM 907 N N . SER A 1 122 ? 34.846 -4.523 -6.675 1.00 64.25 122 SER A N 1
ATOM 908 C CA . SER A 1 122 ? 36.213 -4.150 -7.074 1.00 64.25 122 SER A CA 1
ATOM 909 C C . SER A 1 122 ? 36.958 -5.263 -7.830 1.00 64.25 122 SER A C 1
ATOM 911 O O . SER A 1 122 ? 37.888 -4.983 -8.585 1.00 64.25 122 SER A O 1
ATOM 913 N N . ALA A 1 123 ? 36.566 -6.530 -7.653 1.00 61.12 123 ALA A N 1
ATOM 914 C CA . ALA A 1 123 ? 37.233 -7.675 -8.277 1.00 61.12 123 ALA A CA 1
ATOM 915 C C . ALA A 1 123 ? 36.705 -8.016 -9.687 1.00 61.12 123 ALA A C 1
ATOM 917 O O . ALA A 1 123 ? 37.372 -8.742 -10.426 1.00 61.12 123 ALA A O 1
ATOM 918 N N . THR A 1 124 ? 35.540 -7.486 -10.082 1.00 56.12 124 THR A N 1
ATOM 919 C CA . THR A 1 124 ? 34.860 -7.858 -11.344 1.00 56.12 124 THR A CA 1
ATOM 920 C C . THR A 1 124 ? 35.047 -6.827 -12.470 1.00 56.12 124 THR A C 1
ATOM 922 O O . THR A 1 124 ? 34.646 -7.066 -13.603 1.00 56.12 124 THR A O 1
ATOM 925 N N . ALA A 1 125 ? 35.749 -5.715 -12.228 1.00 54.50 125 ALA A N 1
ATOM 926 C CA . ALA A 1 125 ? 36.142 -4.755 -13.269 1.00 54.50 125 ALA A CA 1
ATOM 927 C C . ALA A 1 125 ? 37.453 -5.150 -13.986 1.00 54.50 125 ALA A C 1
ATOM 929 O O . ALA A 1 125 ? 38.265 -4.298 -14.340 1.00 54.50 125 ALA A O 1
ATOM 930 N N . LYS A 1 126 ? 37.692 -6.453 -14.193 1.00 51.06 126 LYS A N 1
ATOM 931 C CA . LYS A 1 126 ? 38.764 -6.931 -15.075 1.00 51.06 126 LYS A CA 1
ATOM 932 C C . LYS A 1 126 ? 38.196 -7.062 -16.486 1.00 51.06 126 LYS A C 1
ATOM 934 O O . LYS A 1 126 ? 37.728 -8.113 -16.903 1.00 51.06 126 LYS A O 1
ATOM 939 N N . GLU A 1 127 ? 38.189 -5.918 -17.150 1.00 50.06 127 GLU A N 1
ATOM 940 C CA . GLU A 1 127 ? 37.885 -5.651 -18.553 1.00 50.06 127 GLU A CA 1
ATOM 941 C C . GLU A 1 127 ? 38.358 -6.773 -19.506 1.00 50.06 127 GLU A C 1
ATOM 943 O O . GLU A 1 127 ? 39.560 -6.908 -19.744 1.00 50.06 127 GLU A O 1
ATOM 948 N N . PRO A 1 128 ? 37.453 -7.587 -20.095 1.00 52.91 128 PRO A N 1
ATOM 949 C CA . PRO A 1 128 ? 37.795 -8.413 -21.241 1.00 52.91 128 PRO A CA 1
ATOM 950 C C . PRO A 1 128 ? 37.685 -7.547 -22.500 1.00 52.91 128 PRO A C 1
ATOM 952 O O . PRO A 1 128 ? 36.761 -7.690 -23.300 1.00 52.91 128 PRO A O 1
ATOM 955 N N . LEU A 1 129 ? 38.621 -6.613 -22.683 1.00 57.91 129 LEU A N 1
ATOM 956 C CA . LEU A 1 129 ? 38.825 -6.038 -24.007 1.00 57.91 129 LEU A CA 1
ATOM 957 C C . LEU A 1 129 ? 39.522 -7.090 -24.871 1.00 57.91 129 LEU A C 1
ATOM 959 O O . LEU A 1 129 ? 40.628 -7.522 -24.549 1.00 57.91 129 LEU A O 1
ATOM 963 N N . SER A 1 130 ? 38.903 -7.409 -26.010 1.00 54.59 130 SER A N 1
ATOM 964 C CA . SER A 1 130 ? 39.422 -8.219 -27.129 1.00 54.59 130 SER A CA 1
ATOM 965 C C . SER A 1 130 ? 38.938 -9.672 -27.192 1.00 54.59 130 SER A C 1
ATOM 967 O O . SER A 1 130 ? 39.725 -10.613 -27.130 1.00 54.59 130 SER A O 1
ATOM 969 N N . GLN A 1 131 ? 37.646 -9.867 -27.464 1.00 52.28 131 GLN A N 1
ATOM 970 C CA . GLN A 1 131 ? 37.219 -11.021 -28.261 1.00 52.28 131 GLN A CA 1
ATOM 971 C C . GLN A 1 131 ? 36.259 -10.556 -29.367 1.00 52.28 131 GLN A C 1
ATOM 973 O O . GLN A 1 131 ? 35.164 -10.083 -29.059 1.00 52.28 131 GLN A O 1
ATOM 978 N N . PRO A 1 132 ? 36.657 -10.619 -30.654 1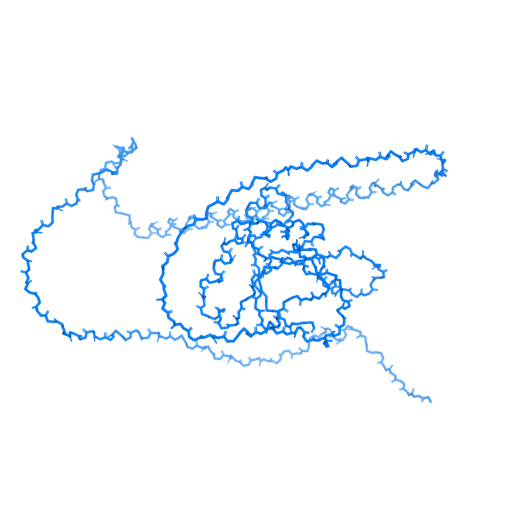.00 60.41 132 PRO A N 1
ATOM 979 C CA . PRO A 1 132 ? 35.741 -10.343 -31.752 1.00 60.41 132 PRO A CA 1
ATOM 980 C C . PRO A 1 132 ? 34.654 -11.433 -31.825 1.00 60.41 132 PRO A C 1
ATOM 982 O O . PRO A 1 132 ? 34.944 -12.605 -31.568 1.00 60.41 132 PRO A O 1
ATOM 985 N N . PRO A 1 133 ? 33.407 -11.076 -32.182 1.00 54.88 133 PRO A N 1
ATOM 986 C CA . PRO A 1 133 ? 32.302 -12.023 -32.245 1.00 54.88 133 PRO A CA 1
ATOM 987 C C . PRO A 1 133 ? 32.490 -12.977 -33.429 1.00 54.88 133 PRO A C 1
ATOM 989 O O . PRO A 1 133 ? 32.297 -12.604 -34.586 1.00 54.88 133 PRO A O 1
ATOM 992 N N . VAL A 1 134 ? 32.848 -14.229 -33.143 1.00 55.19 134 VAL A N 1
ATOM 993 C CA . VAL A 1 134 ? 32.740 -15.317 -34.118 1.00 55.19 134 VAL A CA 1
ATOM 994 C C . VAL A 1 134 ? 31.293 -15.790 -34.101 1.00 55.19 134 VAL A C 1
ATOM 996 O O . VAL A 1 134 ? 30.800 -16.314 -33.103 1.00 55.19 134 VAL A O 1
ATOM 999 N N . GLY A 1 135 ? 30.598 -15.545 -35.209 1.00 57.91 135 GLY A N 1
ATOM 1000 C CA . GLY A 1 135 ? 29.232 -15.991 -35.425 1.00 57.91 135 GLY A CA 1
ATOM 1001 C C . GLY A 1 135 ? 29.106 -17.504 -35.280 1.00 57.91 135 GLY A C 1
ATOM 1002 O O . GLY A 1 135 ? 29.871 -18.279 -35.848 1.00 57.91 135 GLY A O 1
ATOM 1003 N N . SER A 1 136 ? 28.099 -17.932 -34.534 1.00 50.41 136 SER A N 1
ATOM 1004 C CA . SER A 1 136 ? 27.567 -19.285 -34.607 1.00 50.41 136 SER A CA 1
ATOM 1005 C C . SER A 1 136 ? 26.061 -19.163 -34.496 1.00 50.41 136 SER A C 1
ATOM 1007 O O . SER A 1 136 ? 25.510 -18.895 -33.431 1.00 50.41 136 SER A O 1
ATOM 1009 N N . GLY A 1 137 ? 25.420 -19.260 -35.660 1.00 55.19 137 GLY A N 1
ATOM 1010 C CA . GLY A 1 137 ? 23.980 -19.347 -35.778 1.00 55.19 137 GLY A CA 1
ATOM 1011 C C . GLY A 1 137 ? 23.480 -20.563 -35.016 1.00 55.19 137 GLY A C 1
ATOM 1012 O O . GLY A 1 137 ? 23.923 -21.685 -35.253 1.00 55.19 137 GLY A O 1
ATOM 1013 N N . ILE A 1 138 ? 22.538 -20.325 -34.113 1.00 48.88 138 ILE A N 1
ATOM 1014 C CA . ILE A 1 138 ? 21.713 -21.371 -33.530 1.00 48.88 138 ILE A CA 1
ATOM 1015 C C . ILE A 1 138 ? 20.274 -20.952 -33.797 1.00 48.88 138 ILE A C 1
ATOM 1017 O O . ILE A 1 138 ? 19.871 -19.818 -33.540 1.00 48.88 138 ILE A O 1
ATOM 1021 N N . LEU A 1 139 ? 19.569 -21.864 -34.451 1.00 53.41 139 LEU A N 1
ATOM 1022 C CA . LEU A 1 139 ? 18.255 -21.694 -35.042 1.00 53.41 139 LEU A CA 1
ATOM 1023 C C . LEU A 1 139 ? 17.186 -21.314 -34.001 1.00 53.41 139 LEU A C 1
ATOM 1025 O O . LEU A 1 139 ? 17.260 -21.764 -32.857 1.00 53.41 139 LEU A O 1
ATOM 1029 N N . PRO A 1 140 ? 16.152 -20.548 -34.390 1.00 53.53 140 PRO A N 1
ATOM 1030 C CA . PRO A 1 140 ? 15.001 -20.307 -33.534 1.00 53.53 140 PRO A CA 1
ATOM 1031 C C . PRO A 1 140 ? 14.166 -21.587 -33.414 1.00 53.53 140 PRO A C 1
ATOM 1033 O O . PRO A 1 140 ? 13.506 -22.007 -34.364 1.00 53.53 140 PRO A O 1
ATOM 1036 N N . THR A 1 141 ? 14.158 -22.204 -32.234 1.00 51.50 141 THR A N 1
ATOM 1037 C CA . THR A 1 141 ? 13.178 -23.241 -31.899 1.00 51.50 141 THR A CA 1
ATOM 1038 C C . THR A 1 141 ? 11.811 -22.577 -31.749 1.00 51.50 141 THR A C 1
ATOM 1040 O O . THR A 1 141 ? 11.527 -21.904 -30.760 1.00 51.50 141 THR A O 1
ATOM 1043 N N . THR A 1 142 ? 10.969 -22.736 -32.766 1.00 44.62 142 THR A N 1
ATOM 1044 C CA . THR A 1 142 ? 9.550 -22.375 -32.756 1.00 44.62 142 THR A CA 1
ATOM 1045 C C . THR A 1 142 ? 8.835 -23.183 -31.674 1.00 44.62 142 THR A C 1
ATOM 1047 O O . THR A 1 142 ? 8.606 -24.379 -31.833 1.00 44.62 142 THR A O 1
ATOM 1050 N N . VAL A 1 143 ? 8.487 -22.542 -30.559 1.00 55.25 143 VAL A N 1
ATOM 1051 C CA . VAL A 1 143 ? 7.636 -23.151 -29.533 1.00 55.25 143 VAL A CA 1
ATOM 1052 C C . VAL A 1 143 ? 6.184 -22.882 -29.915 1.00 55.25 143 VAL A C 1
ATOM 1054 O O . VAL A 1 143 ? 5.681 -21.769 -29.789 1.00 55.25 143 VAL A O 1
ATOM 1057 N N . THR A 1 144 ? 5.532 -23.910 -30.447 1.00 55.22 144 THR A N 1
ATOM 1058 C CA . THR A 1 144 ? 4.102 -23.959 -30.762 1.00 55.22 144 THR A CA 1
ATOM 1059 C C . THR A 1 144 ? 3.268 -23.908 -29.472 1.00 55.22 144 THR A C 1
ATOM 1061 O O . THR A 1 144 ? 3.393 -24.820 -28.652 1.00 55.22 144 THR A O 1
ATOM 1064 N N . PRO A 1 145 ? 2.390 -22.909 -29.256 1.00 55.91 145 PRO A N 1
ATOM 1065 C CA . PRO A 1 145 ? 1.420 -22.962 -28.168 1.00 55.91 145 PRO A CA 1
ATOM 1066 C C . PRO A 1 145 ? 0.259 -23.899 -28.534 1.00 55.91 145 PRO A C 1
ATOM 1068 O O . PRO A 1 145 ? -0.402 -23.742 -29.559 1.00 55.91 145 PRO A O 1
ATOM 1071 N N . SER A 1 146 ? 0.026 -24.889 -27.675 1.00 55.16 146 SER A N 1
ATOM 1072 C CA . SER A 1 146 ? -1.075 -25.850 -27.758 1.00 55.16 146 SER A CA 1
ATOM 1073 C C . SER A 1 146 ? -2.374 -25.224 -27.214 1.00 55.16 146 SER A C 1
ATOM 1075 O O . SER A 1 146 ? -2.367 -24.748 -26.076 1.00 55.16 146 SER A O 1
ATOM 1077 N N . PRO A 1 147 ? -3.493 -25.201 -27.967 1.00 62.47 147 PRO A N 1
ATOM 1078 C CA . PRO A 1 147 ? -4.777 -24.729 -27.464 1.00 62.47 147 PRO A CA 1
ATOM 1079 C C . PRO A 1 147 ? -5.539 -25.894 -26.821 1.00 62.47 147 PRO A C 1
ATOM 1081 O O . PRO A 1 147 ? -6.004 -26.801 -27.507 1.00 62.47 147 PRO A O 1
ATOM 1084 N N . SER A 1 148 ? -5.693 -25.871 -25.499 1.00 56.34 148 SER A N 1
ATOM 1085 C CA . SER A 1 148 ? -6.607 -26.770 -24.786 1.00 56.34 148 SER A CA 1
ATOM 1086 C C . SER A 1 148 ? -7.724 -25.955 -24.139 1.00 56.34 148 SER A C 1
ATOM 1088 O O . SER A 1 148 ? -7.559 -25.305 -23.112 1.00 56.34 148 SER A O 1
ATOM 1090 N N . THR A 1 149 ? -8.873 -25.975 -24.810 1.00 57.09 149 THR A N 1
ATOM 1091 C CA . THR A 1 149 ? -10.171 -25.478 -24.350 1.00 57.09 149 THR A CA 1
ATOM 1092 C C . THR A 1 149 ? -10.836 -26.530 -23.456 1.00 57.09 149 THR A C 1
ATOM 1094 O O . THR A 1 149 ? -11.059 -27.645 -23.929 1.00 57.09 149 THR A O 1
ATOM 1097 N N . PRO A 1 150 ? -11.224 -26.209 -22.210 1.00 69.06 150 PRO A N 1
ATOM 1098 C CA . PRO A 1 150 ? -12.168 -27.026 -21.450 1.00 69.06 150 PRO A CA 1
ATOM 1099 C C . PRO A 1 150 ? -13.624 -26.588 -21.720 1.00 69.06 150 PRO A C 1
ATOM 1101 O O . PRO A 1 150 ? -13.898 -25.385 -21.756 1.00 69.06 150 PRO A O 1
ATOM 1104 N N . PRO A 1 151 ? -14.571 -27.529 -21.895 1.00 64.81 151 PRO A N 1
ATOM 1105 C CA . PRO A 1 151 ? -15.980 -27.231 -22.131 1.00 64.81 151 PRO A CA 1
ATOM 1106 C C . PRO A 1 151 ? -16.712 -26.786 -20.856 1.00 64.81 151 PRO A C 1
ATOM 1108 O O . PRO A 1 151 ? -16.485 -27.298 -19.760 1.00 64.81 151 PRO A O 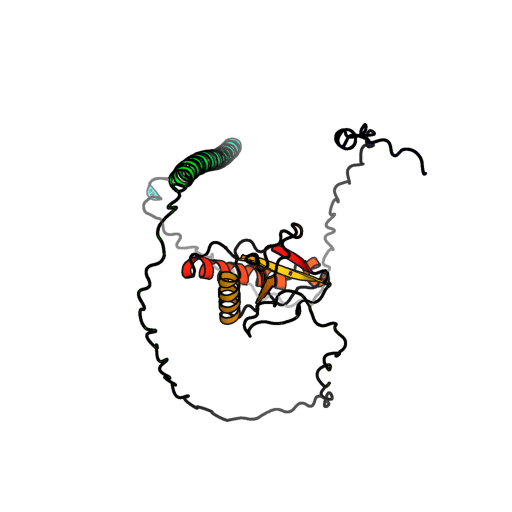1
ATOM 1111 N N . ALA A 1 152 ? -17.639 -25.847 -21.036 1.00 54.59 152 ALA A N 1
ATOM 1112 C CA . ALA A 1 152 ? -18.575 -25.376 -20.024 1.00 54.59 152 ALA A CA 1
ATOM 1113 C C . ALA A 1 152 ? -19.631 -26.442 -19.670 1.00 54.59 152 ALA A C 1
ATOM 1115 O O . ALA A 1 152 ? -20.223 -27.024 -20.582 1.00 54.59 152 ALA A O 1
ATOM 1116 N N . PRO A 1 153 ? -19.977 -26.625 -18.384 1.00 65.62 153 PRO A N 1
ATOM 1117 C CA . PRO A 1 153 ? -21.254 -27.206 -18.004 1.00 65.62 153 PRO A CA 1
ATOM 1118 C C . PRO A 1 153 ? -22.300 -26.116 -17.735 1.00 65.62 153 PRO A C 1
ATOM 1120 O O . PRO A 1 153 ? -22.198 -25.297 -16.822 1.00 65.62 153 PRO A O 1
ATOM 1123 N N . SER A 1 154 ? -23.325 -26.152 -18.581 1.00 57.59 154 SER A N 1
ATOM 1124 C CA . SER A 1 154 ? -24.625 -25.512 -18.422 1.00 57.59 154 SER A CA 1
ATOM 1125 C C . SER A 1 154 ? -25.421 -26.218 -17.321 1.00 57.59 154 SER A C 1
ATOM 1127 O O . SER A 1 154 ? -25.601 -27.432 -17.391 1.00 57.59 154 SER A O 1
ATOM 1129 N N . SER A 1 155 ? -25.955 -25.476 -16.350 1.00 59.09 155 SER A N 1
ATOM 1130 C CA . SER A 1 155 ? -27.107 -25.934 -15.562 1.00 59.09 155 SER A CA 1
ATOM 1131 C C . SER A 1 155 ? -27.846 -24.759 -14.923 1.00 59.09 155 SER A C 1
ATOM 1133 O O . SER A 1 155 ? -27.439 -24.200 -13.906 1.00 59.09 155 SER A O 1
ATOM 1135 N N . ARG A 1 156 ? -28.956 -24.418 -15.578 1.00 56.50 156 ARG A N 1
ATOM 1136 C CA . ARG A 1 156 ? -30.099 -23.624 -15.116 1.00 56.50 156 ARG A CA 1
ATOM 1137 C C . ARG A 1 156 ? -31.044 -24.531 -14.309 1.00 56.50 156 ARG A C 1
ATOM 1139 O O . ARG A 1 156 ? -31.239 -25.675 -14.712 1.00 56.50 156 ARG A O 1
ATOM 1146 N N . PRO A 1 157 ? -31.642 -24.034 -13.218 1.00 59.66 157 PRO A N 1
ATOM 1147 C CA . PRO A 1 157 ? -33.116 -23.953 -13.116 1.00 59.66 157 PRO A CA 1
ATOM 1148 C C . PRO A 1 157 ? -33.521 -22.568 -12.555 1.00 59.66 157 PRO A C 1
ATOM 1150 O O . PRO A 1 157 ? -32.868 -22.058 -11.653 1.00 59.66 157 PRO A O 1
ATOM 1153 N N . ALA A 1 158 ? -34.396 -21.757 -13.161 1.00 54.84 158 ALA A N 1
ATOM 1154 C CA . ALA A 1 158 ? -35.840 -21.917 -13.396 1.00 54.84 158 ALA A CA 1
ATOM 1155 C C . ALA A 1 158 ? -36.656 -22.136 -12.103 1.00 54.84 158 ALA A C 1
ATOM 1157 O O . ALA A 1 158 ? -36.361 -23.054 -11.351 1.00 54.84 158 ALA A O 1
ATOM 1158 N N . ASP A 1 159 ? -37.686 -21.288 -11.945 1.00 45.97 159 ASP A N 1
ATOM 1159 C CA . ASP A 1 159 ? -38.770 -21.257 -10.934 1.00 45.97 159 ASP A CA 1
ATOM 1160 C C . ASP A 1 159 ? -38.456 -20.477 -9.637 1.00 45.97 159 ASP A C 1
ATOM 1162 O O . ASP A 1 159 ? -37.379 -20.606 -9.074 1.00 45.97 159 ASP A O 1
ATOM 1166 N N . ALA A 1 160 ? -39.300 -19.607 -9.064 1.00 46.91 160 ALA A N 1
ATOM 1167 C CA . ALA A 1 160 ? -40.649 -19.091 -9.339 1.00 46.91 160 ALA A CA 1
ATOM 1168 C C . ALA A 1 160 ? -40.777 -17.740 -8.572 1.00 46.91 160 ALA A C 1
ATOM 1170 O O . ALA A 1 160 ? -40.187 -17.581 -7.510 1.00 46.91 160 ALA A O 1
ATOM 1171 N N . ALA A 1 161 ? -41.286 -16.662 -9.179 1.00 50.62 161 ALA A N 1
ATOM 1172 C CA . ALA A 1 161 ? -42.644 -16.107 -9.020 1.00 50.62 161 ALA A CA 1
ATOM 1173 C C . ALA A 1 161 ? -43.033 -15.584 -7.607 1.00 50.62 161 ALA A C 1
ATOM 1175 O O . ALA A 1 161 ? -42.857 -16.274 -6.613 1.00 50.62 161 ALA A O 1
ATOM 1176 N N . SER A 1 162 ? -43.681 -14.402 -7.592 1.00 46.72 162 SER A N 1
ATOM 1177 C CA . SER A 1 162 ? -44.279 -13.638 -6.463 1.00 46.72 162 SER A CA 1
ATOM 1178 C C . SER A 1 162 ? -43.310 -12.752 -5.653 1.00 46.72 162 SER A C 1
ATOM 1180 O O . SER A 1 162 ? -42.294 -13.220 -5.174 1.00 46.72 162 SER A O 1
ATOM 1182 N N . SER A 1 163 ? -43.507 -11.441 -5.452 1.00 46.97 163 SER A N 1
ATOM 1183 C CA . SER A 1 163 ? -44.728 -10.625 -5.471 1.00 46.97 163 SER A CA 1
ATOM 1184 C C . SER A 1 163 ? -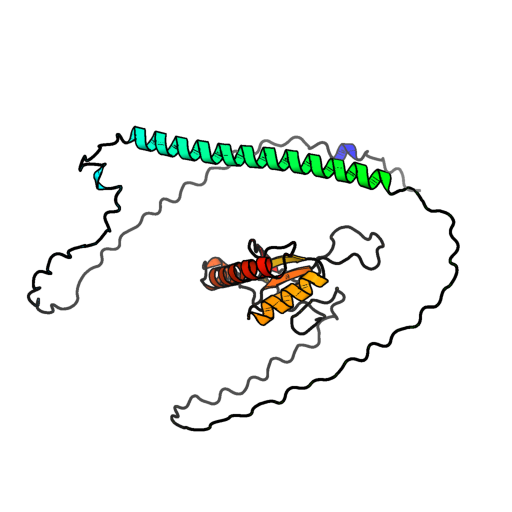44.440 -9.169 -5.856 1.00 46.97 163 SER A C 1
ATOM 1186 O O . SER A 1 163 ? -43.430 -8.581 -5.478 1.00 46.97 163 SER A O 1
ATOM 1188 N N . ARG A 1 164 ? -45.394 -8.589 -6.588 1.00 51.88 164 ARG A N 1
ATOM 1189 C CA . ARG A 1 164 ? -45.490 -7.175 -6.964 1.00 51.88 164 ARG A CA 1
ATOM 1190 C C . ARG A 1 164 ? -45.700 -6.301 -5.725 1.00 51.88 164 ARG A C 1
ATOM 1192 O O . ARG A 1 164 ? -46.635 -6.541 -4.970 1.00 51.88 164 ARG A O 1
ATOM 1199 N N . SER A 1 165 ? -44.939 -5.218 -5.609 1.00 55.38 165 SER A N 1
ATOM 1200 C CA . SER A 1 165 ? -45.444 -3.972 -5.029 1.00 55.38 165 SER A CA 1
ATOM 1201 C C . SER A 1 165 ? -44.799 -2.806 -5.772 1.00 55.38 165 SER A C 1
ATOM 1203 O O . SER A 1 165 ? -43.576 -2.708 -5.862 1.00 55.38 165 SER A O 1
ATOM 1205 N N . GLY A 1 166 ? -45.640 -2.019 -6.441 1.00 52.78 166 GLY A N 1
ATOM 1206 C CA . GLY A 1 166 ? -45.245 -1.038 -7.442 1.00 52.78 166 GLY A CA 1
ATOM 1207 C C . GLY A 1 166 ? -44.471 0.136 -6.852 1.00 52.78 166 GLY A C 1
ATOM 1208 O O . GLY A 1 166 ? -44.985 0.868 -6.011 1.00 52.78 166 GLY A O 1
ATOM 1209 N N . LYS A 1 167 ? -43.263 0.355 -7.375 1.00 59.50 167 LYS A N 1
ATOM 1210 C CA . LYS A 1 167 ? -42.576 1.647 -7.349 1.00 59.50 167 LYS A CA 1
ATOM 1211 C C . LYS A 1 167 ? -42.624 2.219 -8.779 1.00 59.50 167 LYS A C 1
ATOM 1213 O O . LYS A 1 167 ? -42.413 1.444 -9.715 1.00 59.50 167 LYS A O 1
ATOM 1218 N N . PRO A 1 168 ? -42.951 3.509 -8.981 1.00 59.38 168 PRO A N 1
ATOM 1219 C CA . PRO A 1 168 ? -43.059 4.113 -10.312 1.00 59.38 168 PRO A CA 1
ATOM 1220 C C . PRO A 1 168 ? -41.775 3.906 -11.132 1.00 59.38 168 PRO A C 1
ATOM 1222 O O . PRO A 1 168 ? -40.697 3.902 -10.532 1.00 59.38 168 PRO A O 1
ATOM 1225 N N . PRO A 1 169 ? -41.856 3.743 -12.468 1.00 60.91 169 PRO A N 1
ATOM 1226 C CA . PRO A 1 169 ? -40.690 3.522 -13.316 1.00 60.91 169 PRO A CA 1
ATOM 1227 C C . PRO A 1 169 ? -39.783 4.754 -13.279 1.00 60.91 169 PRO A C 1
ATOM 1229 O O . PRO A 1 169 ? -40.013 5.756 -13.955 1.00 60.91 169 PRO A O 1
ATOM 1232 N N . GLU A 1 170 ? -38.747 4.672 -12.453 1.00 58.66 170 GLU A N 1
ATOM 1233 C CA . GLU A 1 170 ? -37.622 5.590 -12.445 1.00 58.66 170 GLU A CA 1
ATOM 1234 C C . GLU A 1 170 ? -36.932 5.422 -13.803 1.00 58.66 170 GLU A C 1
ATOM 1236 O O . GLU A 1 170 ? -36.349 4.380 -14.107 1.00 58.66 170 GLU A O 1
ATOM 1241 N N . ARG A 1 171 ? -37.146 6.409 -14.682 1.00 61.03 171 ARG A N 1
ATOM 1242 C CA . ARG A 1 171 ? -36.593 6.482 -16.038 1.00 61.03 171 ARG A CA 1
ATOM 1243 C C . ARG A 1 171 ? -35.119 6.052 -15.984 1.00 61.03 171 ARG A C 1
ATOM 1245 O O . ARG A 1 171 ? -34.392 6.645 -15.189 1.00 61.03 171 ARG A O 1
ATOM 1252 N N . PRO A 1 172 ? -34.666 5.079 -16.803 1.00 63.03 172 PRO A N 1
ATOM 1253 C CA . PRO A 1 172 ? -33.260 4.707 -16.872 1.00 63.03 172 PRO A CA 1
ATOM 1254 C C . PRO A 1 172 ? -32.455 5.965 -17.176 1.00 63.03 172 PRO A C 1
ATOM 1256 O O . PRO A 1 172 ? -32.501 6.493 -18.289 1.00 63.03 172 PRO A O 1
ATOM 1259 N N . VAL A 1 173 ? -31.792 6.509 -16.158 1.00 63.88 173 VAL A N 1
ATOM 1260 C CA . VAL A 1 173 ? -30.838 7.591 -16.344 1.00 63.88 173 VAL A CA 1
ATOM 1261 C C . VAL A 1 173 ? -29.724 6.946 -17.145 1.00 63.88 173 VAL A C 1
ATOM 1263 O O . VAL A 1 173 ? -29.018 6.074 -16.638 1.00 63.88 173 VAL A O 1
ATOM 1266 N N . ALA A 1 174 ? -29.659 7.286 -18.434 1.00 57.66 174 ALA A N 1
ATOM 1267 C CA . ALA A 1 174 ? -28.592 6.838 -19.307 1.00 57.66 174 ALA A CA 1
ATOM 1268 C C . ALA A 1 174 ? -27.263 7.075 -18.572 1.00 57.66 174 ALA A C 1
ATOM 1270 O O . ALA A 1 174 ? -27.099 8.159 -17.996 1.00 57.66 174 ALA A O 1
ATOM 1271 N N . PRO A 1 175 ? -26.360 6.077 -18.523 1.00 63.03 175 PRO A N 1
ATOM 1272 C CA . PRO A 1 175 ? -25.077 6.240 -17.859 1.00 63.03 175 PRO A CA 1
ATOM 1273 C C . PRO A 1 175 ? -24.453 7.541 -18.368 1.00 63.03 175 PRO A C 1
ATOM 1275 O O . PRO A 1 175 ? -24.492 7.772 -19.581 1.00 63.03 175 PRO A O 1
ATOM 1278 N N . PRO A 1 176 ? -23.975 8.424 -17.472 1.00 58.12 176 PRO A N 1
ATOM 1279 C CA . PRO A 1 176 ? -23.457 9.724 -17.863 1.00 58.12 176 PRO A CA 1
ATOM 1280 C C . PRO A 1 176 ? -22.427 9.509 -18.967 1.00 58.12 176 PRO A C 1
ATOM 1282 O O . PRO A 1 176 ? -21.421 8.827 -18.765 1.00 58.12 176 PRO A O 1
ATOM 1285 N N . ALA A 1 177 ? -22.742 10.014 -20.161 1.00 53.50 177 ALA A N 1
ATOM 1286 C CA . ALA A 1 177 ? -21.873 9.907 -21.315 1.00 53.50 177 ALA A CA 1
ATOM 1287 C C . ALA A 1 177 ? -20.521 10.504 -20.922 1.00 53.50 177 ALA A C 1
ATOM 1289 O O . ALA A 1 177 ? -20.462 11.653 -20.481 1.00 53.50 177 ALA A O 1
ATOM 1290 N N . ALA A 1 178 ? -19.459 9.701 -21.022 1.00 49.84 178 ALA A N 1
ATOM 1291 C CA . ALA A 1 178 ? -18.102 10.132 -20.733 1.00 49.84 178 ALA A CA 1
ATOM 1292 C C . ALA A 1 178 ? -17.822 11.420 -21.517 1.00 49.84 178 ALA A C 1
ATOM 1294 O O . ALA A 1 178 ? -17.796 11.400 -22.746 1.00 49.84 178 ALA A O 1
ATOM 1295 N N . THR A 1 179 ? -17.688 12.546 -20.813 1.00 52.16 179 THR A N 1
ATOM 1296 C CA . THR A 1 179 ? -17.472 13.859 -21.422 1.00 52.16 179 THR A CA 1
ATOM 1297 C C . THR A 1 179 ? -16.200 13.798 -22.285 1.00 52.16 179 THR A C 1
ATOM 1299 O O . THR A 1 179 ? -15.114 13.663 -21.718 1.00 52.16 179 THR A O 1
ATOM 1302 N N . PRO A 1 180 ? -16.273 13.902 -23.629 1.00 47.94 180 PRO A N 1
ATOM 1303 C CA . PRO A 1 180 ? -15.142 13.632 -24.534 1.00 47.94 180 PRO A CA 1
ATOM 1304 C C . PRO A 1 180 ? -14.071 14.742 -24.579 1.00 47.94 180 PRO A C 1
ATOM 1306 O O . PRO A 1 180 ? -13.418 14.935 -25.600 1.00 47.94 180 PRO A O 1
ATOM 1309 N N . GLY A 1 181 ? -13.913 15.524 -23.508 1.00 52.94 181 GLY A N 1
ATOM 1310 C CA . GLY A 1 181 ? -13.094 16.743 -23.489 1.00 52.94 181 GLY A CA 1
ATOM 1311 C C . GLY A 1 181 ? -11.770 16.643 -22.729 1.00 52.94 181 GLY A C 1
ATOM 1312 O O . GLY A 1 181 ? -11.053 17.638 -22.631 1.00 52.94 181 GLY A O 1
ATOM 1313 N N . GLY A 1 182 ? -11.441 15.485 -22.152 1.00 61.53 182 GLY A N 1
ATOM 1314 C CA . GLY A 1 182 ? -10.174 15.294 -21.448 1.00 61.53 182 GLY A CA 1
ATOM 1315 C C . GLY A 1 182 ? -9.008 15.287 -22.433 1.00 61.53 182 GLY A C 1
ATOM 1316 O O . GLY A 1 182 ? -9.001 14.495 -23.373 1.00 61.53 182 GLY A O 1
ATOM 1317 N N . ARG A 1 183 ? -8.013 16.160 -22.230 1.00 68.81 183 ARG A N 1
ATOM 1318 C CA . ARG A 1 183 ? -6.744 16.086 -22.972 1.00 68.81 183 ARG A CA 1
ATOM 1319 C C . ARG A 1 183 ? -6.190 14.657 -22.859 1.00 68.81 183 ARG A C 1
ATOM 1321 O O . ARG A 1 183 ? -6.240 14.105 -21.757 1.00 68.81 183 ARG A O 1
ATOM 1328 N N . PRO A 1 184 ? -5.672 14.063 -23.949 1.00 71.50 184 PRO A N 1
ATOM 1329 C CA . PRO A 1 184 ? -5.108 12.723 -23.894 1.00 71.50 184 PRO A CA 1
ATOM 1330 C C . PRO A 1 184 ? -4.018 12.688 -22.822 1.00 71.50 184 PRO A C 1
ATOM 1332 O O . PRO A 1 184 ? -3.116 13.529 -22.803 1.00 71.50 184 PRO A O 1
ATOM 1335 N N . TYR A 1 185 ? -4.148 11.752 -21.886 1.00 77.25 185 TYR A N 1
ATOM 1336 C CA . TYR A 1 185 ? -3.179 11.560 -20.819 1.00 77.25 185 TYR A CA 1
ATOM 1337 C C . TYR A 1 185 ? -1.827 11.179 -21.440 1.00 77.25 185 TYR A C 1
ATOM 1339 O O . TYR A 1 185 ? -1.709 10.138 -22.079 1.00 77.25 185 TYR A O 1
ATOM 1347 N N . SER A 1 186 ? -0.821 12.042 -21.274 1.00 79.06 186 SER A N 1
ATOM 1348 C CA . SER A 1 186 ? 0.527 11.867 -21.846 1.00 79.06 186 SER A CA 1
ATOM 1349 C C . SER A 1 186 ? 1.504 11.159 -20.892 1.00 79.06 186 SER A C 1
ATOM 1351 O O . SER A 1 186 ? 2.701 11.107 -21.172 1.00 79.06 186 SER A O 1
ATOM 1353 N N . GLY A 1 187 ? 1.025 10.668 -19.745 1.00 84.12 187 GLY A N 1
ATOM 1354 C CA . GLY A 1 187 ? 1.855 9.973 -18.762 1.00 84.12 187 GLY A CA 1
ATOM 1355 C C . GLY A 1 187 ? 2.038 8.480 -19.067 1.00 84.12 187 GLY A C 1
ATOM 1356 O O . GLY A 1 187 ? 1.401 7.944 -19.980 1.00 84.12 187 GLY A O 1
ATOM 1357 N N . PRO A 1 188 ? 2.890 7.780 -18.295 1.00 88.19 188 PRO A N 1
ATOM 1358 C CA . PRO A 1 188 ? 3.043 6.333 -18.405 1.00 88.19 188 PRO A CA 1
ATOM 1359 C C . PRO A 1 188 ? 1.714 5.617 -18.111 1.00 88.19 188 PRO A C 1
ATOM 1361 O O . PRO A 1 188 ? 0.965 6.064 -17.242 1.00 88.19 188 PRO A O 1
ATOM 1364 N N . PRO A 1 189 ? 1.397 4.507 -18.799 1.00 93.00 189 PRO A N 1
ATOM 1365 C CA . PRO A 1 189 ? 0.122 3.824 -18.613 1.00 93.00 189 PRO A CA 1
ATOM 1366 C C . PRO A 1 189 ? -0.030 3.304 -17.179 1.00 93.00 189 PRO A C 1
ATOM 1368 O O . PRO A 1 189 ? 0.925 2.825 -16.567 1.00 93.00 189 PRO A O 1
ATOM 1371 N N . ILE A 1 190 ? -1.252 3.361 -16.659 1.00 95.00 190 ILE A N 1
ATOM 1372 C CA . ILE A 1 190 ? -1.603 2.820 -15.346 1.00 95.00 190 ILE A CA 1
ATOM 1373 C C . ILE A 1 190 ? -1.921 1.340 -15.491 1.00 95.00 190 ILE A C 1
ATOM 1375 O O . ILE A 1 190 ? -2.639 0.919 -16.397 1.00 95.00 190 ILE A O 1
ATOM 1379 N N . ILE A 1 191 ? -1.384 0.538 -14.581 1.00 97.38 191 ILE A N 1
ATOM 1380 C CA . ILE A 1 191 ? -1.621 -0.900 -14.545 1.00 97.38 191 ILE A CA 1
ATOM 1381 C C . ILE A 1 191 ? -2.963 -1.143 -13.862 1.00 97.38 191 ILE A C 1
ATOM 1383 O O . ILE A 1 191 ? -3.185 -0.700 -12.737 1.00 97.38 191 ILE A O 1
ATOM 1387 N N . THR A 1 192 ? -3.853 -1.879 -14.512 1.00 98.19 192 THR A N 1
ATOM 1388 C CA . THR A 1 192 ? -5.115 -2.338 -13.926 1.00 98.19 192 THR A CA 1
ATOM 1389 C C . THR A 1 192 ? -5.243 -3.844 -14.118 1.00 98.19 192 THR A C 1
ATOM 1391 O O . THR A 1 192 ? -4.593 -4.426 -14.987 1.00 98.19 192 THR A O 1
ATOM 1394 N N . ALA A 1 193 ? -6.135 -4.490 -13.367 1.00 96.81 193 ALA A N 1
ATOM 1395 C CA . ALA A 1 193 ? -6.423 -5.913 -13.560 1.00 96.81 193 ALA A CA 1
ATOM 1396 C C . ALA A 1 193 ? -6.986 -6.241 -14.960 1.00 96.81 193 ALA A C 1
ATOM 1398 O O . ALA A 1 193 ? -6.937 -7.387 -15.394 1.00 96.81 193 ALA A O 1
ATOM 1399 N N . LYS A 1 194 ? -7.510 -5.235 -15.675 1.00 96.81 194 LYS A N 1
ATOM 1400 C CA . LYS A 1 194 ? -8.051 -5.354 -17.039 1.00 96.81 194 LYS A CA 1
ATOM 1401 C C . LYS A 1 194 ? -7.021 -5.012 -18.125 1.00 96.81 194 LYS A C 1
ATOM 1403 O O . LYS A 1 194 ? -7.373 -4.986 -19.300 1.00 96.81 194 LYS A O 1
ATOM 1408 N N . GLY A 1 195 ? -5.773 -4.736 -17.745 1.00 95.94 195 GLY A N 1
ATOM 1409 C CA . GLY A 1 195 ? -4.701 -4.319 -18.643 1.00 95.94 195 GLY A CA 1
ATOM 1410 C C . GLY A 1 195 ? -4.233 -2.887 -18.389 1.00 95.94 195 GLY A C 1
ATOM 1411 O O . GLY A 1 195 ? -4.433 -2.321 -17.313 1.00 95.94 195 GLY A O 1
ATOM 1412 N N . LEU A 1 196 ? -3.572 -2.304 -19.385 1.00 95.25 196 LEU A N 1
ATOM 1413 C CA . LEU A 1 196 ? -3.014 -0.955 -19.309 1.00 95.25 196 LEU A CA 1
ATOM 1414 C C . LEU A 1 196 ? -4.094 0.091 -19.608 1.00 95.25 196 LEU A C 1
ATOM 1416 O O . LEU A 1 196 ? -4.763 0.022 -20.638 1.00 95.25 196 LEU A O 1
ATOM 1420 N N . LEU A 1 197 ? -4.244 1.069 -18.719 1.00 94.38 197 LEU A N 1
ATOM 1421 C CA . LEU A 1 197 ? -5.178 2.179 -18.856 1.00 94.38 197 LEU A CA 1
ATOM 1422 C C . LEU A 1 197 ? -4.415 3.486 -19.097 1.00 94.38 197 LEU A C 1
ATOM 1424 O O . LEU A 1 197 ? -3.513 3.848 -18.341 1.00 94.38 197 LEU A O 1
ATOM 1428 N N . TYR A 1 198 ? -4.801 4.213 -20.143 1.00 91.06 198 TYR A N 1
ATOM 1429 C CA . TYR A 1 198 ? -4.272 5.543 -20.441 1.00 91.06 198 TYR A CA 1
ATOM 1430 C C . TYR A 1 198 ? -5.144 6.598 -19.762 1.00 91.06 198 TYR A C 1
ATOM 1432 O O . TYR A 1 198 ? -6.146 7.047 -20.314 1.00 91.06 198 TYR A O 1
ATOM 1440 N N . GLY A 1 199 ? -4.771 6.956 -18.535 1.00 90.62 199 GLY A N 1
ATOM 1441 C CA . GLY A 1 199 ? -5.489 7.922 -17.707 1.00 90.62 199 GLY A CA 1
ATOM 1442 C C . GLY A 1 199 ? -5.660 7.430 -16.277 1.00 90.62 199 GLY A C 1
ATOM 1443 O O . GLY A 1 199 ? -5.837 6.237 -16.038 1.00 90.62 199 GLY A O 1
ATOM 1444 N N . ASP A 1 200 ? -5.595 8.361 -15.327 1.00 92.56 200 ASP A N 1
ATOM 1445 C CA . ASP A 1 200 ? -5.759 8.059 -13.908 1.00 92.56 200 ASP A CA 1
ATOM 1446 C C . ASP A 1 200 ? -7.242 7.938 -13.540 1.00 92.56 200 ASP A C 1
ATOM 1448 O O . ASP A 1 200 ? -7.962 8.935 -13.621 1.00 92.56 200 ASP A O 1
ATOM 1452 N N . PRO A 1 201 ? -7.728 6.743 -13.143 1.00 94.88 201 PRO A N 1
ATOM 1453 C CA . PRO A 1 201 ? -9.125 6.564 -12.763 1.00 94.88 201 PRO A CA 1
ATOM 1454 C C . PRO A 1 201 ? -9.436 7.160 -11.381 1.00 94.88 201 PRO A C 1
ATOM 1456 O O . PRO A 1 201 ? -10.597 7.184 -10.968 1.00 94.88 201 PRO A O 1
ATOM 1459 N N . ARG A 1 202 ? -8.424 7.622 -10.632 1.00 96.12 202 ARG A N 1
ATOM 1460 C CA . ARG A 1 202 ? -8.620 8.242 -9.322 1.00 96.12 202 ARG A CA 1
ATOM 1461 C C . ARG A 1 202 ? -9.281 9.611 -9.474 1.00 96.12 202 ARG A C 1
ATOM 1463 O O . ARG A 1 202 ? -8.889 10.446 -10.280 1.00 96.12 202 ARG A O 1
ATOM 1470 N N . GLN A 1 203 ? -10.262 9.872 -8.622 1.00 95.94 203 GLN A N 1
ATOM 1471 C CA . GLN A 1 203 ? -10.892 11.181 -8.472 1.00 95.94 203 GLN A CA 1
ATOM 1472 C C . GLN A 1 203 ? -10.096 12.056 -7.502 1.00 95.94 203 GLN A C 1
ATOM 1474 O O . GLN A 1 203 ? -9.741 11.605 -6.405 1.00 95.94 203 GLN A O 1
ATOM 1479 N N . SER A 1 204 ? -9.833 13.302 -7.902 1.00 95.75 204 SER A N 1
ATOM 1480 C CA . SER A 1 204 ? -9.204 14.309 -7.041 1.00 95.75 204 SER A CA 1
ATOM 1481 C C . SER A 1 204 ? -10.063 14.584 -5.799 1.00 95.75 204 SER A C 1
ATOM 1483 O O . SER A 1 204 ? -11.291 14.557 -5.861 1.00 95.75 204 SER A O 1
ATOM 1485 N N . GLY A 1 205 ? -9.418 14.817 -4.656 1.00 95.38 205 GLY A N 1
ATOM 1486 C CA . GLY A 1 205 ? -10.073 15.070 -3.370 1.00 95.38 205 GLY A CA 1
ATOM 1487 C C . GLY A 1 205 ? -10.424 13.816 -2.560 1.00 95.38 205 GLY A C 1
ATOM 1488 O O . GLY A 1 205 ? -10.865 13.942 -1.417 1.00 95.38 205 GLY A O 1
ATOM 1489 N N . LEU A 1 206 ? -10.199 12.611 -3.099 1.00 97.31 206 LEU A N 1
ATOM 1490 C CA . LEU A 1 206 ? -10.365 11.355 -2.362 1.00 97.31 206 LEU A CA 1
ATOM 1491 C C . LEU A 1 206 ? -9.043 10.876 -1.746 1.00 97.31 206 LEU A C 1
ATOM 1493 O O . LEU A 1 206 ? -7.958 11.082 -2.294 1.00 97.31 206 LEU A O 1
ATOM 1497 N N . ASN A 1 207 ? -9.145 10.214 -0.594 1.00 97.25 207 ASN A N 1
ATOM 1498 C CA . ASN A 1 207 ? -8.030 9.549 0.068 1.00 97.25 207 ASN A CA 1
ATOM 1499 C C . ASN A 1 207 ? -7.951 8.108 -0.417 1.00 97.25 207 ASN A C 1
ATOM 1501 O O . ASN A 1 207 ? -8.924 7.365 -0.314 1.00 97.25 207 ASN A O 1
ATOM 1505 N N . TYR A 1 208 ? -6.788 7.705 -0.901 1.00 97.88 208 TYR A N 1
ATOM 1506 C CA . TYR A 1 208 ? -6.542 6.347 -1.362 1.00 97.88 208 TYR A CA 1
ATOM 1507 C C . TYR A 1 208 ? -5.531 5.650 -0.467 1.00 97.88 208 TYR A C 1
ATOM 1509 O O . TYR A 1 208 ? -4.676 6.299 0.141 1.00 97.88 208 TYR A O 1
ATOM 1517 N N . LEU A 1 209 ? -5.636 4.324 -0.395 1.00 97.56 209 LEU A N 1
ATOM 1518 C CA . LEU A 1 209 ? -4.709 3.502 0.364 1.00 97.56 209 LEU A CA 1
ATOM 1519 C C . LEU A 1 209 ? -3.575 3.028 -0.548 1.00 97.56 209 LEU A C 1
ATOM 1521 O O . LEU A 1 209 ? -3.772 2.166 -1.404 1.00 97.56 209 LEU A O 1
ATOM 1525 N N . ASN A 1 210 ? -2.385 3.588 -0.353 1.00 97.75 210 ASN A N 1
ATOM 1526 C CA . ASN A 1 210 ? -1.165 3.136 -1.004 1.00 97.75 210 ASN A CA 1
ATOM 1527 C C . ASN A 1 210 ? -0.661 1.885 -0.291 1.00 97.75 210 ASN A C 1
ATOM 1529 O O . ASN A 1 210 ? -0.430 1.901 0.916 1.00 97.75 210 ASN A O 1
ATOM 1533 N N . LEU A 1 211 ? -0.474 0.807 -1.039 1.00 97.00 211 LEU A N 1
ATOM 1534 C CA . LEU A 1 211 ? -0.117 -0.495 -0.489 1.00 97.00 211 LEU A CA 1
ATOM 1535 C C . LEU A 1 211 ? 1.393 -0.703 -0.465 1.00 97.00 211 LEU A C 1
ATOM 1537 O O . LEU A 1 211 ? 1.950 -1.123 0.545 1.00 97.00 211 LEU A O 1
ATOM 1541 N N . ALA A 1 212 ? 2.042 -0.425 -1.594 1.00 96.56 212 ALA A N 1
ATOM 1542 C CA . ALA A 1 212 ? 3.463 -0.656 -1.802 1.00 96.56 212 ALA A CA 1
ATOM 1543 C C . ALA A 1 212 ? 3.973 0.121 -3.018 1.00 96.56 212 ALA A C 1
ATOM 1545 O O . ALA A 1 212 ? 3.210 0.409 -3.940 1.00 96.56 212 ALA A O 1
ATOM 1546 N N . THR A 1 213 ? 5.278 0.386 -3.041 1.00 94.94 213 THR A N 1
ATOM 1547 C CA . THR A 1 213 ? 5.995 0.857 -4.231 1.00 94.94 213 THR A CA 1
ATOM 1548 C C . THR A 1 213 ? 6.826 -0.297 -4.778 1.00 94.94 213 THR A C 1
ATOM 1550 O O . THR A 1 213 ? 7.711 -0.800 -4.088 1.00 94.94 213 THR A O 1
ATOM 1553 N N . LEU A 1 214 ? 6.537 -0.711 -6.005 1.00 94.56 214 LEU A N 1
ATOM 1554 C CA . LEU A 1 214 ? 7.056 -1.918 -6.643 1.00 94.56 214 LEU A CA 1
ATOM 1555 C C . LEU A 1 214 ? 7.687 -1.604 -8.000 1.00 94.56 214 LEU A C 1
ATOM 1557 O O . LEU A 1 214 ? 7.451 -0.542 -8.580 1.00 94.56 214 LEU A O 1
ATOM 1561 N N . GLN A 1 215 ? 8.491 -2.530 -8.521 1.00 93.69 215 GLN A N 1
ATOM 1562 C CA . GLN A 1 215 ? 8.857 -2.503 -9.938 1.00 93.69 215 GLN A CA 1
ATOM 1563 C C . GLN A 1 215 ? 7.640 -2.864 -10.795 1.00 93.69 215 GLN A C 1
ATOM 1565 O O . GLN A 1 215 ? 6.687 -3.461 -10.302 1.00 93.69 215 GLN A O 1
ATOM 1570 N N . ARG A 1 216 ? 7.672 -2.522 -12.087 1.00 93.62 216 ARG A N 1
ATOM 1571 C CA . ARG A 1 216 ? 6.551 -2.762 -13.006 1.00 93.62 216 ARG A CA 1
ATOM 1572 C C . ARG A 1 216 ? 6.034 -4.207 -12.976 1.00 93.62 216 ARG A C 1
ATOM 1574 O O . ARG A 1 216 ? 4.843 -4.400 -12.771 1.00 93.62 216 ARG A O 1
ATOM 1581 N N . ALA A 1 217 ? 6.916 -5.193 -13.148 1.00 93.38 217 ALA A N 1
ATOM 1582 C CA . ALA A 1 217 ? 6.526 -6.606 -13.187 1.00 93.38 217 ALA A CA 1
ATOM 1583 C C . ALA A 1 217 ? 5.858 -7.055 -11.873 1.00 93.38 217 ALA A C 1
ATOM 1585 O O . ALA A 1 217 ? 4.795 -7.673 -11.888 1.00 93.38 217 ALA A O 1
ATOM 1586 N N . ASP A 1 218 ? 6.430 -6.658 -10.733 1.00 94.62 218 ASP A N 1
ATOM 1587 C CA . ASP A 1 218 ? 5.868 -6.958 -9.413 1.00 94.62 218 ASP A CA 1
ATOM 1588 C C . ASP A 1 218 ? 4.531 -6.243 -9.181 1.00 94.62 218 ASP A C 1
ATOM 1590 O O . ASP A 1 218 ? 3.629 -6.799 -8.558 1.00 94.62 218 ASP A O 1
ATOM 1594 N N . ALA A 1 219 ? 4.383 -5.013 -9.679 1.00 95.75 219 ALA A N 1
ATOM 1595 C CA . ALA A 1 219 ? 3.142 -4.254 -9.588 1.00 95.75 219 ALA A CA 1
ATOM 1596 C C . ALA A 1 219 ? 2.024 -4.889 -10.427 1.00 95.75 219 ALA A C 1
ATOM 1598 O O . ALA A 1 219 ? 0.890 -4.956 -9.960 1.00 95.75 219 ALA A O 1
ATOM 1599 N N . GLU A 1 220 ? 2.332 -5.392 -11.627 1.00 95.94 220 GLU A N 1
ATOM 1600 C CA . GLU A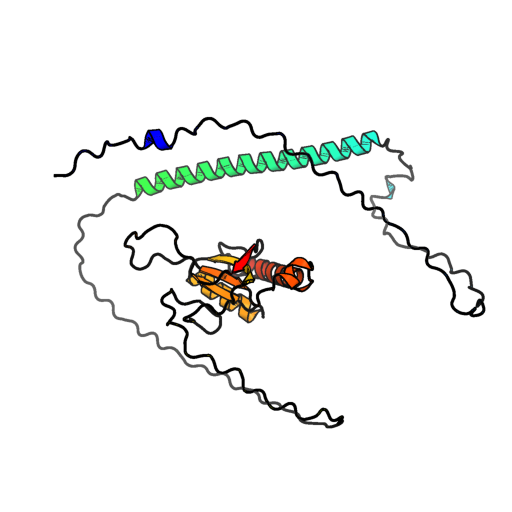 1 220 ? 1.391 -6.148 -12.467 1.00 95.94 220 GLU A CA 1
ATOM 1601 C C . GLU A 1 220 ? 0.910 -7.417 -11.749 1.00 95.94 220 GLU A C 1
ATOM 1603 O O . GLU A 1 220 ? -0.299 -7.636 -11.629 1.00 95.94 220 GLU A O 1
ATOM 1608 N N . ALA A 1 221 ? 1.834 -8.196 -11.179 1.00 95.75 221 ALA A N 1
ATOM 1609 C CA . ALA A 1 221 ? 1.497 -9.388 -10.403 1.00 95.75 221 ALA A CA 1
ATOM 1610 C C . ALA A 1 221 ? 0.676 -9.054 -9.142 1.00 95.75 221 ALA A C 1
ATOM 1612 O O . ALA A 1 221 ? -0.321 -9.719 -8.854 1.00 95.75 221 ALA A O 1
ATOM 1613 N N . ALA A 1 222 ? 1.044 -7.991 -8.419 1.00 96.50 222 ALA A N 1
ATOM 1614 C CA . ALA A 1 222 ? 0.330 -7.537 -7.228 1.00 96.50 222 ALA A CA 1
ATOM 1615 C C . ALA A 1 222 ? -1.101 -7.089 -7.554 1.00 96.50 222 ALA A C 1
ATOM 1617 O O . ALA A 1 222 ? -2.041 -7.493 -6.874 1.00 96.50 222 ALA A O 1
ATOM 1618 N N . VAL A 1 223 ? -1.289 -6.288 -8.607 1.00 97.44 223 VAL A N 1
ATOM 1619 C CA . VAL A 1 223 ? -2.615 -5.828 -9.045 1.00 97.44 223 VAL A CA 1
ATOM 1620 C C . VAL A 1 223 ? -3.495 -7.009 -9.458 1.00 97.44 223 VAL A C 1
ATOM 1622 O O . VAL A 1 223 ? -4.656 -7.072 -9.051 1.00 97.44 223 VAL A O 1
ATOM 1625 N N . ALA A 1 224 ? -2.947 -7.973 -10.204 1.00 97.25 224 ALA A N 1
ATOM 1626 C CA . ALA A 1 224 ? -3.672 -9.180 -10.594 1.00 97.25 224 ALA A CA 1
ATOM 1627 C C . ALA A 1 224 ? -4.081 -10.032 -9.379 1.00 97.25 224 ALA A C 1
ATOM 1629 O O . ALA A 1 224 ? -5.224 -10.484 -9.300 1.00 97.25 224 ALA A O 1
ATOM 1630 N N . PHE A 1 225 ? -3.179 -10.211 -8.408 1.00 96.81 225 PHE A N 1
ATOM 1631 C CA . PHE A 1 225 ? -3.457 -10.951 -7.176 1.00 96.81 225 PHE A CA 1
ATOM 1632 C C . PHE A 1 225 ? -4.521 -10.276 -6.310 1.00 96.81 225 PHE A C 1
ATOM 1634 O O . PHE A 1 225 ? -5.430 -10.936 -5.813 1.00 96.81 225 PHE A O 1
ATOM 1641 N N . LEU A 1 226 ? -4.441 -8.961 -6.115 1.00 97.12 226 LEU A N 1
ATOM 1642 C CA . LEU A 1 226 ? -5.432 -8.248 -5.309 1.00 97.12 226 LEU A CA 1
ATOM 1643 C C . LEU A 1 226 ? -6.818 -8.331 -5.960 1.00 97.12 226 LEU A C 1
ATOM 1645 O O . LEU A 1 226 ? -7.793 -8.658 -5.280 1.00 97.12 226 LEU A O 1
ATOM 1649 N N . ALA A 1 227 ? -6.888 -8.154 -7.282 1.00 98.00 227 ALA A N 1
ATOM 1650 C CA . ALA A 1 227 ? -8.136 -8.246 -8.026 1.00 98.00 227 ALA A CA 1
ATOM 1651 C C . ALA A 1 227 ? -8.749 -9.655 -7.993 1.00 98.00 227 ALA A C 1
ATOM 1653 O O . ALA A 1 227 ? -9.960 -9.779 -7.813 1.00 98.00 227 ALA A O 1
ATOM 1654 N N . SER A 1 228 ? -7.942 -10.719 -8.095 1.00 97.75 228 SER A N 1
ATOM 1655 C CA . SER A 1 228 ? -8.441 -12.101 -7.986 1.00 97.75 228 SER A CA 1
ATOM 1656 C C . SER A 1 228 ? -8.966 -12.442 -6.586 1.00 97.75 228 SER A C 1
ATOM 1658 O O . SER A 1 228 ? -9.826 -13.308 -6.447 1.00 97.75 228 SER A O 1
ATOM 1660 N N . ASN A 1 229 ? -8.516 -11.712 -5.561 1.00 97.69 229 ASN A N 1
ATOM 1661 C CA . ASN A 1 229 ? -9.006 -11.803 -4.185 1.00 97.69 229 ASN A CA 1
ATOM 1662 C C . ASN A 1 229 ? -10.120 -10.785 -3.859 1.00 97.69 229 ASN A C 1
ATOM 1664 O O . ASN A 1 229 ? -10.475 -10.598 -2.691 1.00 97.69 229 ASN A O 1
ATOM 1668 N N . GLY A 1 230 ? -10.676 -10.111 -4.871 1.00 97.19 230 GLY A N 1
ATOM 1669 C CA . GLY A 1 230 ? -11.796 -9.183 -4.714 1.00 97.19 230 GLY A CA 1
ATOM 1670 C C . GLY A 1 230 ? -11.434 -7.819 -4.118 1.00 97.19 230 GLY A C 1
ATOM 1671 O O . GLY A 1 230 ? -12.336 -7.094 -3.704 1.00 97.19 230 GLY A O 1
ATOM 1672 N N . LEU A 1 231 ? -10.148 -7.455 -4.059 1.00 97.38 231 LEU A N 1
ATOM 1673 C CA . LEU A 1 231 ? -9.710 -6.093 -3.749 1.00 97.38 231 LEU A CA 1
ATOM 1674 C C . LEU A 1 231 ? -9.268 -5.402 -5.042 1.00 97.38 231 LEU A C 1
ATOM 1676 O O . LEU A 1 231 ? -8.209 -5.701 -5.591 1.00 97.38 231 LEU A O 1
ATOM 1680 N N . GLU A 1 232 ? -10.073 -4.468 -5.538 1.00 97.75 232 GLU A N 1
ATOM 1681 C CA . GLU A 1 232 ? -9.718 -3.713 -6.738 1.00 97.75 232 GLU A CA 1
ATOM 1682 C C . GLU A 1 232 ? -8.509 -2.809 -6.452 1.00 97.75 232 GLU A C 1
ATOM 1684 O O . GLU A 1 232 ? -8.490 -2.050 -5.483 1.00 97.75 232 GLU A O 1
ATOM 1689 N N . ALA A 1 233 ? -7.475 -2.907 -7.285 1.00 98.00 233 ALA A N 1
ATOM 1690 C CA . ALA A 1 233 ? -6.248 -2.139 -7.142 1.00 98.00 233 ALA A CA 1
ATOM 1691 C C . ALA A 1 233 ? -5.712 -1.709 -8.510 1.00 98.00 233 ALA A C 1
ATOM 1693 O O . ALA A 1 233 ? -5.996 -2.332 -9.535 1.00 98.00 233 ALA A O 1
ATOM 1694 N N . ILE A 1 234 ? -4.921 -0.641 -8.512 1.00 98.19 234 ILE A N 1
ATOM 1695 C CA . ILE A 1 234 ? -4.246 -0.107 -9.697 1.00 98.19 234 ILE A CA 1
ATOM 1696 C C . ILE A 1 234 ? -2.775 0.173 -9.383 1.00 98.19 234 ILE A C 1
ATOM 1698 O O . ILE A 1 234 ? -2.434 0.522 -8.255 1.00 98.19 234 ILE A O 1
ATOM 1702 N N . GLY A 1 235 ? -1.900 0.039 -10.373 1.00 97.44 235 GLY A N 1
ATOM 1703 C CA . GLY A 1 235 ? -0.494 0.422 -10.295 1.00 97.44 235 GLY A CA 1
ATOM 1704 C C . GLY A 1 235 ? -0.281 1.766 -10.975 1.00 97.44 235 GLY A C 1
ATOM 1705 O O . GLY A 1 235 ? -0.362 1.861 -12.198 1.00 97.44 235 GLY A O 1
ATOM 1706 N N . VAL A 1 236 ? 0.007 2.802 -10.192 1.00 96.00 236 VAL A N 1
ATOM 1707 C CA . VAL A 1 236 ? 0.229 4.166 -10.683 1.00 96.00 236 VAL A CA 1
ATOM 1708 C C . VAL A 1 236 ? 1.728 4.425 -10.817 1.00 96.00 236 VAL A C 1
ATOM 1710 O O . VAL A 1 236 ? 2.449 4.194 -9.844 1.00 96.00 236 VAL A O 1
ATOM 1713 N N . PRO A 1 237 ? 2.225 4.917 -11.966 1.00 94.38 237 PRO A N 1
ATOM 1714 C CA . PRO A 1 237 ? 3.635 5.258 -12.106 1.00 94.38 237 PRO A CA 1
ATOM 1715 C C . PRO A 1 237 ? 4.016 6.368 -11.119 1.00 94.38 237 PRO A C 1
ATOM 1717 O O . PRO A 1 237 ? 3.295 7.351 -10.948 1.00 94.38 237 PRO A O 1
ATOM 1720 N N . VAL A 1 238 ? 5.150 6.203 -10.445 1.00 92.19 238 VAL A N 1
ATOM 1721 C CA . VAL A 1 238 ? 5.740 7.245 -9.606 1.00 92.19 238 VAL A CA 1
ATOM 1722 C C . VAL A 1 238 ? 6.666 8.067 -10.475 1.00 92.19 238 VAL A C 1
ATOM 1724 O O . VAL A 1 238 ? 7.635 7.528 -11.015 1.00 92.19 238 VAL A O 1
ATOM 1727 N N . ASP A 1 239 ? 6.410 9.369 -10.554 1.00 83.31 239 ASP A N 1
ATOM 1728 C CA . ASP A 1 239 ? 7.364 10.290 -11.153 1.00 83.31 239 ASP A CA 1
ATOM 1729 C C . ASP A 1 239 ? 8.681 10.185 -10.384 1.00 83.31 239 ASP A C 1
ATOM 1731 O O . ASP A 1 239 ? 8.760 10.455 -9.179 1.00 83.31 239 ASP A O 1
ATOM 1735 N N . ALA A 1 240 ? 9.731 9.746 -11.075 1.00 72.12 240 ALA A N 1
ATOM 1736 C CA . ALA A 1 240 ? 11.084 9.843 -10.568 1.00 72.12 240 ALA A CA 1
ATOM 1737 C C . ALA A 1 240 ? 11.397 11.338 -10.469 1.00 72.12 240 ALA A C 1
ATOM 1739 O O . ALA A 1 240 ? 11.834 11.943 -11.438 1.00 72.12 240 ALA A O 1
ATOM 1740 N N . GLY A 1 241 ? 11.113 11.957 -9.322 1.00 66.00 241 GLY A N 1
ATOM 1741 C CA . GLY A 1 241 ? 11.283 13.395 -9.079 1.00 66.00 241 GLY A CA 1
ATOM 1742 C C . GLY A 1 241 ? 12.733 13.905 -9.138 1.00 66.00 241 GLY A C 1
ATOM 1743 O O . GLY A 1 241 ? 13.047 14.898 -8.492 1.00 66.00 241 GLY A O 1
ATOM 1744 N N . GLY A 1 242 ? 13.628 13.231 -9.861 1.00 50.72 242 GLY A N 1
ATOM 1745 C CA . GLY A 1 242 ? 15.005 13.625 -10.128 1.00 50.72 242 GLY A CA 1
ATOM 1746 C C . GLY A 1 242 ? 15.162 13.936 -11.613 1.00 50.72 242 GLY A C 1
ATOM 1747 O O . GLY A 1 242 ? 14.802 13.119 -12.455 1.00 50.72 242 GLY A O 1
ATOM 1748 N N . GLY A 1 243 ? 15.647 15.142 -11.911 1.00 52.22 243 GLY A N 1
ATOM 1749 C CA . GLY A 1 243 ? 15.626 15.746 -13.240 1.00 52.22 243 GLY A CA 1
ATOM 1750 C C . GLY A 1 243 ? 16.204 14.890 -14.363 1.00 52.22 243 GLY A C 1
ATOM 1751 O O . GLY A 1 243 ? 17.062 14.054 -14.114 1.00 52.22 243 GLY A O 1
ATOM 1752 N N . SER A 1 244 ? 15.700 15.161 -15.574 1.00 49.09 244 SER A N 1
ATOM 1753 C CA . SER A 1 244 ? 16.092 14.756 -16.938 1.00 49.09 244 SER A CA 1
ATOM 1754 C C . SER A 1 244 ? 17.487 14.143 -17.164 1.00 49.09 244 SER A C 1
ATOM 1756 O O . SER A 1 244 ? 18.209 14.546 -18.075 1.00 49.09 244 SER A O 1
ATOM 1758 N N . ALA A 1 245 ? 17.886 13.133 -16.400 1.00 56.38 245 ALA A N 1
ATOM 1759 C CA . ALA A 1 245 ? 18.968 12.251 -16.775 1.00 56.38 245 ALA A CA 1
ATOM 1760 C C . ALA A 1 245 ? 18.408 11.368 -17.891 1.00 56.38 245 ALA A C 1
ATOM 1762 O O . ALA A 1 245 ? 17.397 10.695 -17.709 1.00 56.38 245 ALA A O 1
ATOM 1763 N N . ASN A 1 246 ? 19.045 11.454 -19.053 1.00 59.75 246 ASN A N 1
ATOM 1764 C CA . ASN A 1 246 ? 18.593 11.076 -20.395 1.00 59.75 246 ASN A CA 1
ATOM 1765 C C . ASN A 1 246 ? 18.327 9.567 -20.624 1.00 59.75 246 ASN A C 1
ATOM 1767 O O . ASN A 1 246 ? 18.469 9.065 -21.737 1.00 59.75 246 ASN A O 1
ATOM 1771 N N . ASN A 1 247 ? 17.980 8.813 -19.582 1.00 58.50 247 ASN A N 1
ATOM 1772 C CA . ASN A 1 247 ? 17.598 7.419 -19.703 1.00 58.50 247 ASN A CA 1
ATOM 1773 C C . ASN A 1 247 ? 16.190 7.368 -20.294 1.00 58.50 247 ASN A C 1
ATOM 1775 O O . ASN A 1 247 ? 15.222 7.761 -19.653 1.00 58.50 247 ASN A O 1
ATOM 1779 N N . LEU A 1 248 ? 16.081 6.878 -21.528 1.00 56.88 248 LEU A N 1
ATOM 1780 C CA . LEU A 1 248 ? 14.828 6.836 -22.287 1.00 56.88 248 LEU A CA 1
ATOM 1781 C C . LEU A 1 248 ? 13.744 5.935 -21.657 1.00 56.88 248 LEU A C 1
ATOM 1783 O O . LEU A 1 248 ? 12.617 5.945 -22.131 1.00 56.88 248 LEU A O 1
ATOM 1787 N N . ASN A 1 249 ? 14.079 5.144 -20.627 1.00 56.50 249 ASN A N 1
ATOM 1788 C CA . ASN A 1 249 ? 13.174 4.252 -19.893 1.00 56.50 249 ASN A CA 1
ATOM 1789 C C . ASN A 1 249 ? 13.813 3.796 -18.560 1.00 56.50 249 ASN A C 1
ATOM 1791 O O . ASN A 1 249 ? 14.214 2.634 -18.447 1.00 56.50 249 ASN A O 1
ATOM 1795 N N . PRO A 1 250 ? 13.974 4.650 -17.528 1.00 59.47 250 PRO A N 1
ATOM 1796 C CA . PRO A 1 250 ? 14.284 4.127 -16.202 1.00 59.47 250 PRO A CA 1
ATOM 1797 C C . PRO A 1 250 ? 13.180 3.129 -15.807 1.00 59.47 250 PRO A C 1
ATOM 1799 O O . PRO A 1 250 ? 12.013 3.386 -16.118 1.00 59.47 250 PRO A O 1
ATOM 1802 N N . PRO A 1 251 ? 13.501 1.996 -15.150 1.00 62.94 251 PRO A N 1
ATOM 1803 C CA . PRO A 1 251 ? 12.485 1.071 -14.665 1.00 62.94 251 PRO A CA 1
ATOM 1804 C C . PRO A 1 251 ? 11.565 1.830 -13.706 1.00 62.94 251 PRO A C 1
ATOM 1806 O O . PRO A 1 251 ? 11.918 2.108 -12.558 1.00 62.94 251 PRO A O 1
ATOM 1809 N N . GLY A 1 252 ? 10.403 2.234 -14.224 1.00 83.56 252 GLY A N 1
ATOM 1810 C CA . GLY A 1 252 ? 9.441 3.039 -13.494 1.00 83.56 252 GLY A CA 1
ATOM 1811 C C . GLY A 1 252 ? 8.988 2.272 -12.264 1.00 83.56 252 GLY A C 1
ATOM 1812 O O . GLY A 1 252 ? 8.563 1.118 -12.363 1.00 83.56 252 GLY A O 1
ATOM 1813 N N . LYS A 1 253 ? 9.107 2.902 -11.097 1.00 92.94 253 LYS A N 1
ATOM 1814 C CA . LYS A 1 253 ? 8.467 2.399 -9.886 1.00 92.94 253 LYS A CA 1
ATOM 1815 C C . LYS A 1 253 ? 6.976 2.688 -9.994 1.00 92.94 253 LYS A C 1
ATOM 1817 O O . LYS A 1 253 ? 6.592 3.773 -10.419 1.00 92.94 253 LYS A O 1
ATOM 1822 N N . TYR A 1 254 ? 6.153 1.739 -9.582 1.00 95.56 254 TYR A N 1
ATOM 1823 C CA . TYR A 1 254 ? 4.706 1.885 -9.524 1.00 95.56 254 TYR A CA 1
ATOM 1824 C C . TYR A 1 254 ? 4.261 1.820 -8.070 1.00 95.56 254 TYR A C 1
ATOM 1826 O O . TYR A 1 254 ? 4.694 0.945 -7.323 1.00 95.56 254 TYR A O 1
ATOM 1834 N N . VAL A 1 255 ? 3.396 2.738 -7.657 1.00 96.12 255 VAL A N 1
ATOM 1835 C CA . VAL A 1 255 ? 2.678 2.630 -6.387 1.00 96.12 255 VAL A CA 1
ATOM 1836 C C . VAL A 1 255 ? 1.392 1.866 -6.648 1.00 96.12 255 VAL A C 1
ATOM 1838 O O . VAL A 1 255 ? 0.564 2.293 -7.450 1.00 96.12 255 VAL A O 1
ATOM 1841 N N . VAL A 1 256 ? 1.222 0.742 -5.960 1.00 97.44 256 VAL A N 1
ATOM 1842 C CA . VAL A 1 256 ? -0.033 -0.008 -5.964 1.00 97.44 256 VAL A CA 1
ATOM 1843 C C . VAL A 1 256 ? -1.001 0.673 -5.003 1.00 97.44 256 VAL A C 1
ATOM 1845 O O . VAL A 1 256 ? -0.678 0.885 -3.833 1.00 97.44 256 VAL A O 1
ATOM 1848 N N . VAL A 1 257 ? -2.178 1.031 -5.501 1.00 98.00 257 VAL A N 1
ATOM 1849 C CA . VAL A 1 257 ? -3.211 1.791 -4.793 1.00 98.00 257 VAL A CA 1
ATOM 1850 C C . VAL A 1 257 ? -4.512 0.995 -4.801 1.00 98.00 257 VAL A C 1
ATOM 1852 O O . VAL A 1 257 ? -4.932 0.530 -5.859 1.00 98.00 257 VAL A O 1
ATOM 1855 N N . ALA A 1 258 ? -5.162 0.854 -3.647 1.00 97.94 258 ALA A N 1
ATOM 1856 C CA . ALA A 1 258 ? -6.465 0.198 -3.545 1.00 97.94 258 ALA A CA 1
ATOM 1857 C C . ALA A 1 258 ? -7.626 1.145 -3.909 1.00 97.94 258 ALA A C 1
ATOM 1859 O O . ALA A 1 258 ? -7.594 2.341 -3.602 1.00 97.94 258 ALA A O 1
ATOM 1860 N N . LEU A 1 259 ? -8.666 0.584 -4.527 1.00 97.19 259 LEU A N 1
ATOM 1861 C CA . LEU A 1 259 ? -9.936 1.226 -4.862 1.00 97.19 259 LEU A CA 1
ATOM 1862 C C . LEU A 1 259 ? -11.091 0.559 -4.078 1.00 97.19 259 LEU A C 1
ATOM 1864 O O . LEU A 1 259 ? -11.006 -0.629 -3.765 1.00 97.19 259 LEU A O 1
ATOM 1868 N N . PRO A 1 260 ? -12.183 1.284 -3.761 1.00 96.56 260 PRO A N 1
ATOM 1869 C CA . PRO A 1 260 ? -12.416 2.707 -4.017 1.00 96.56 260 PRO A CA 1
ATOM 1870 C C . PRO A 1 260 ? -11.679 3.625 -3.026 1.00 96.56 260 PRO A C 1
ATOM 1872 O O . PRO A 1 260 ? -11.300 3.220 -1.928 1.00 96.56 260 PRO A O 1
ATOM 1875 N N . GLY A 1 261 ? -11.507 4.894 -3.408 1.00 95.88 261 GLY A N 1
ATOM 1876 C CA . GLY A 1 261 ? -11.048 5.941 -2.492 1.00 95.88 261 GLY A CA 1
ATOM 1877 C C . GLY A 1 261 ? -12.118 6.323 -1.461 1.00 95.88 261 GLY A C 1
ATOM 1878 O O . GLY A 1 261 ? -13.310 6.098 -1.664 1.00 95.88 261 GLY A O 1
ATOM 1879 N N . ILE A 1 262 ? -11.691 6.935 -0.357 1.00 96.56 262 ILE A N 1
ATOM 1880 C CA . ILE A 1 262 ? -12.545 7.380 0.752 1.00 96.56 262 ILE A CA 1
ATOM 1881 C C . ILE A 1 262 ? -12.621 8.912 0.767 1.00 96.56 262 ILE A C 1
ATOM 1883 O O . ILE A 1 262 ? -11.599 9.601 0.678 1.00 96.56 262 ILE A O 1
ATOM 1887 N N . THR A 1 263 ? -13.824 9.473 0.919 1.00 96.12 263 THR A N 1
ATOM 1888 C CA . THR A 1 263 ? -14.009 10.933 1.007 1.00 96.12 263 THR A CA 1
ATOM 1889 C C . THR A 1 263 ? -13.450 11.497 2.320 1.00 96.12 263 THR A C 1
ATOM 1891 O O . THR A 1 263 ? -13.327 10.790 3.323 1.00 96.12 263 THR A O 1
ATOM 1894 N N . ALA A 1 264 ? -13.138 12.796 2.365 1.00 92.81 264 ALA A N 1
ATOM 1895 C CA . ALA A 1 264 ? -12.684 13.451 3.599 1.00 92.81 264 ALA A CA 1
ATOM 1896 C C . ALA A 1 264 ? -13.713 13.353 4.752 1.00 92.81 264 ALA A C 1
ATOM 1898 O O . ALA A 1 264 ? -13.345 13.240 5.922 1.00 92.81 264 ALA A O 1
ATOM 1899 N N . GLU A 1 265 ? -15.006 13.339 4.427 1.00 91.69 265 GLU A N 1
ATOM 1900 C CA . GLU A 1 265 ? -16.102 13.181 5.392 1.00 91.69 265 GLU A CA 1
ATOM 1901 C C . GLU A 1 265 ? -16.175 11.761 5.965 1.00 91.69 265 GLU A C 1
ATOM 1903 O O . GLU A 1 265 ? -16.433 11.571 7.154 1.00 91.69 265 GLU A O 1
ATOM 1908 N N . GLN A 1 266 ? -15.942 10.746 5.130 1.00 90.94 266 GLN A N 1
ATOM 1909 C CA . GLN A 1 266 ? -15.852 9.357 5.577 1.00 90.94 266 GLN A CA 1
ATOM 1910 C C . GLN A 1 266 ? -14.589 9.130 6.419 1.00 90.94 266 GLN A C 1
ATOM 1912 O O . GLN A 1 266 ? -14.623 8.387 7.402 1.00 90.94 266 GLN A O 1
ATOM 1917 N N . TRP A 1 267 ? -13.492 9.810 6.073 1.00 90.50 267 TRP A N 1
ATOM 1918 C CA . TRP A 1 267 ? -12.237 9.780 6.818 1.00 90.50 267 TRP A CA 1
ATOM 1919 C C . TRP A 1 267 ? -12.386 10.333 8.241 1.00 90.50 267 TRP A C 1
ATOM 1921 O O . TRP A 1 267 ? -11.977 9.684 9.208 1.00 90.50 267 TRP A O 1
ATOM 1931 N N . SER A 1 268 ? -13.001 11.511 8.390 1.00 88.31 268 SER A N 1
ATOM 1932 C CA . SER A 1 268 ? -13.139 12.188 9.688 1.00 88.31 268 SER A CA 1
ATOM 1933 C C . SER A 1 268 ? -14.016 11.418 10.676 1.00 88.31 268 SER A C 1
ATOM 1935 O O . SER A 1 268 ? -13.751 11.419 11.878 1.00 88.31 268 SER A O 1
ATOM 1937 N N . LYS A 1 269 ? -15.012 10.681 10.175 1.00 88.06 269 LYS A N 1
ATOM 1938 C CA . LYS A 1 269 ? -15.950 9.891 10.985 1.00 88.06 269 LYS A CA 1
ATOM 1939 C C . LYS A 1 269 ? -15.360 8.589 11.554 1.00 88.06 269 LYS A C 1
ATOM 1941 O O . LYS A 1 269 ? -16.118 7.803 12.112 1.00 88.06 269 LYS A O 1
ATOM 1946 N N . LYS A 1 270 ? -14.042 8.339 11.424 1.00 70.31 270 LYS A N 1
ATOM 1947 C CA . LYS A 1 270 ? -13.370 7.074 11.818 1.00 70.31 270 LYS A CA 1
ATOM 1948 C C . LYS A 1 270 ? -14.166 5.838 11.365 1.00 70.31 270 LYS A C 1
ATOM 1950 O O . LYS A 1 270 ? -14.373 4.896 12.123 1.00 70.31 270 LYS A O 1
ATOM 1955 N N . MET A 1 271 ? -14.669 5.892 10.133 1.00 74.31 271 MET A N 1
ATOM 1956 C CA . MET A 1 271 ? -15.624 4.921 9.606 1.00 74.31 271 MET A CA 1
ATOM 1957 C C . MET A 1 271 ? -15.049 3.506 9.511 1.00 74.31 271 MET A C 1
ATOM 1959 O O . MET A 1 271 ? -13.887 3.310 9.147 1.00 74.31 271 MET A O 1
ATOM 1963 N N . THR A 1 272 ? -15.939 2.525 9.680 1.00 84.81 272 THR A N 1
ATOM 1964 C CA . THR A 1 272 ? -15.718 1.089 9.447 1.00 84.81 272 THR A CA 1
ATOM 1965 C C . THR A 1 272 ? -15.106 0.805 8.073 1.00 84.81 272 THR A C 1
ATOM 1967 O O . THR A 1 272 ? -14.309 -0.113 7.945 1.00 84.81 272 THR A O 1
ATOM 1970 N N . ALA A 1 273 ? -15.407 1.617 7.051 1.00 89.06 273 ALA A N 1
ATOM 1971 C CA . ALA A 1 273 ? -14.853 1.462 5.703 1.00 89.06 273 ALA A CA 1
ATOM 1972 C C . ALA A 1 273 ? -13.315 1.495 5.678 1.00 89.06 273 ALA A C 1
ATOM 1974 O O . ALA A 1 273 ? -12.695 0.655 5.031 1.00 89.06 273 ALA A O 1
ATOM 1975 N N . ARG A 1 274 ? -12.696 2.411 6.436 1.00 93.19 274 ARG A N 1
ATOM 1976 C CA . ARG A 1 274 ? -11.236 2.515 6.533 1.00 93.19 274 ARG A CA 1
ATOM 1977 C C . ARG A 1 274 ? -10.644 1.265 7.177 1.00 93.19 274 ARG A C 1
ATOM 1979 O O . ARG A 1 274 ? -9.756 0.644 6.605 1.00 93.19 274 ARG A O 1
ATOM 1986 N N . THR A 1 275 ? -11.152 0.895 8.351 1.00 93.06 275 THR A N 1
ATOM 1987 C CA . THR A 1 275 ? -10.660 -0.262 9.111 1.00 93.06 275 THR A CA 1
ATOM 1988 C C . THR A 1 275 ? -10.901 -1.575 8.366 1.00 93.06 275 THR A C 1
ATOM 1990 O O . THR A 1 275 ? -10.058 -2.465 8.418 1.00 93.06 275 THR A O 1
ATOM 1993 N N . ASN A 1 276 ? -12.005 -1.691 7.625 1.00 93.38 276 ASN A N 1
ATOM 1994 C CA . ASN A 1 276 ? -12.291 -2.849 6.782 1.00 93.38 276 ASN A CA 1
ATOM 1995 C C . ASN A 1 276 ? -11.292 -2.961 5.630 1.00 93.38 276 ASN A C 1
ATOM 1997 O O . ASN A 1 276 ? -10.765 -4.047 5.403 1.00 93.38 276 ASN A O 1
ATOM 2001 N N . LEU A 1 277 ? -10.999 -1.854 4.939 1.00 94.88 277 LEU A N 1
ATOM 2002 C CA . LEU A 1 277 ? -10.061 -1.843 3.816 1.00 94.88 277 LEU A CA 1
ATOM 2003 C C . LEU A 1 277 ? -8.626 -2.114 4.299 1.00 94.88 277 LEU A C 1
ATOM 2005 O O . LEU A 1 277 ? -7.938 -2.958 3.726 1.00 94.88 277 LEU A O 1
ATOM 2009 N N . GLU A 1 278 ? -8.202 -1.496 5.407 1.00 95.19 278 GLU A N 1
ATOM 2010 C CA . GLU A 1 278 ? -6.922 -1.791 6.072 1.00 95.19 278 GLU A CA 1
ATOM 2011 C C . GLU A 1 278 ? -6.843 -3.262 6.517 1.00 95.19 278 GLU A C 1
ATOM 2013 O O . GLU A 1 278 ? -5.846 -3.935 6.265 1.00 95.19 278 GLU A O 1
ATOM 2018 N N . GLY A 1 279 ? -7.906 -3.792 7.129 1.00 94.88 279 GLY A N 1
ATOM 2019 C CA . GLY A 1 279 ? -7.971 -5.178 7.591 1.00 94.88 279 GLY A CA 1
ATOM 2020 C C . GLY A 1 279 ? -7.944 -6.199 6.451 1.00 94.88 279 GLY A C 1
ATOM 2021 O O . GLY A 1 279 ? -7.228 -7.197 6.539 1.00 94.88 279 GLY A O 1
ATOM 2022 N N . GLN A 1 280 ? -8.682 -5.952 5.365 1.00 95.62 280 GLN A N 1
ATOM 2023 C CA . GLN A 1 280 ? -8.665 -6.789 4.162 1.00 95.62 280 GLN A CA 1
ATOM 2024 C C . GLN A 1 280 ? -7.280 -6.763 3.507 1.00 95.62 280 GLN A C 1
ATOM 2026 O O . GLN A 1 280 ? -6.715 -7.818 3.221 1.00 95.62 280 GLN A O 1
ATOM 2031 N N . THR A 1 281 ? -6.698 -5.573 3.363 1.00 95.81 281 THR A N 1
ATOM 2032 C CA . THR A 1 281 ? -5.345 -5.380 2.829 1.00 95.81 281 THR A CA 1
ATOM 2033 C C . THR A 1 281 ? -4.303 -6.116 3.663 1.00 95.81 281 THR A C 1
ATOM 2035 O O . THR A 1 281 ? -3.471 -6.826 3.109 1.00 95.81 281 THR A O 1
ATOM 2038 N N . ALA A 1 282 ? -4.356 -6.003 4.993 1.00 95.06 282 ALA A N 1
ATOM 2039 C CA . ALA A 1 282 ? -3.405 -6.665 5.879 1.00 95.06 282 ALA A CA 1
ATOM 2040 C C . ALA A 1 282 ? -3.465 -8.193 5.737 1.00 95.06 282 ALA A C 1
ATOM 2042 O O . ALA A 1 282 ? -2.423 -8.842 5.665 1.00 95.06 282 ALA A O 1
ATOM 2043 N N . ARG A 1 283 ? -4.672 -8.771 5.639 1.00 95.12 283 ARG A N 1
ATOM 2044 C CA . ARG A 1 283 ? -4.859 -10.214 5.411 1.00 95.12 283 ARG A CA 1
ATOM 2045 C C . ARG A 1 283 ? -4.264 -10.651 4.073 1.00 95.12 283 ARG A C 1
ATOM 2047 O O . ARG A 1 283 ? -3.499 -11.610 4.041 1.00 95.12 283 ARG A O 1
ATOM 2054 N N . LEU A 1 284 ? -4.567 -9.926 2.995 1.00 95.75 284 LEU A N 1
ATOM 2055 C CA . LEU A 1 284 ? -4.025 -10.218 1.665 1.00 95.75 284 LEU A CA 1
ATOM 2056 C C . LEU A 1 284 ? -2.509 -10.008 1.597 1.00 95.75 284 LEU A C 1
ATOM 2058 O O . LEU A 1 284 ? -1.823 -10.781 0.939 1.00 95.75 284 LEU A O 1
ATOM 2062 N N . GLY A 1 285 ? -1.971 -9.033 2.330 1.00 94.25 285 GLY A N 1
ATOM 2063 C CA . GLY A 1 285 ? -0.535 -8.793 2.462 1.00 94.25 285 GLY A CA 1
ATOM 2064 C C . GLY A 1 285 ? 0.223 -9.977 3.050 1.00 94.25 285 GLY A C 1
ATOM 2065 O O . GLY A 1 285 ? 1.282 -10.325 2.537 1.00 94.25 285 GLY A O 1
ATOM 2066 N N . GLN A 1 286 ? -0.336 -10.639 4.067 1.00 93.62 286 GLN A N 1
ATOM 2067 C CA . GLN A 1 286 ? 0.271 -11.845 4.645 1.00 93.62 286 GLN A CA 1
ATOM 2068 C C . GLN A 1 286 ? 0.294 -13.010 3.647 1.00 93.62 286 GLN A C 1
ATOM 2070 O O . GLN A 1 286 ? 1.304 -13.701 3.524 1.00 93.62 286 GLN A O 1
ATOM 2075 N N . VAL A 1 287 ? -0.803 -13.208 2.908 1.00 94.44 287 VAL A N 1
ATOM 2076 C CA . VAL A 1 287 ? -0.894 -14.254 1.875 1.00 94.44 287 VAL A CA 1
ATOM 2077 C C . VAL A 1 287 ? 0.091 -13.971 0.740 1.00 94.44 287 VAL A C 1
ATOM 2079 O O . VAL A 1 287 ? 0.885 -14.837 0.384 1.00 94.44 287 VAL A O 1
ATOM 2082 N N . TRP A 1 288 ? 0.117 -12.735 0.241 1.00 94.06 288 TRP A N 1
ATOM 2083 C CA . TRP A 1 288 ? 1.058 -12.291 -0.785 1.00 94.06 288 TRP A CA 1
ATOM 2084 C C . TRP A 1 288 ? 2.514 -12.513 -0.368 1.00 94.06 288 TRP A C 1
ATOM 2086 O O . TRP A 1 288 ? 3.295 -13.084 -1.125 1.00 94.06 288 TRP A O 1
ATOM 2096 N N . GLN A 1 289 ? 2.874 -12.107 0.853 1.00 93.06 289 GLN A N 1
ATOM 2097 C CA . GLN A 1 289 ? 4.233 -12.251 1.370 1.00 93.06 289 GLN A CA 1
ATOM 2098 C C . GLN A 1 289 ? 4.670 -13.721 1.432 1.00 93.06 289 GLN A C 1
ATOM 2100 O O . GLN A 1 289 ? 5.820 -14.032 1.117 1.00 93.06 289 GLN A O 1
ATOM 2105 N N . ARG A 1 290 ? 3.759 -14.623 1.812 1.00 93.12 290 ARG A N 1
ATOM 2106 C CA . ARG A 1 290 ? 4.022 -16.064 1.850 1.00 93.12 290 ARG A CA 1
ATOM 2107 C C . ARG A 1 290 ? 4.220 -16.643 0.449 1.00 93.12 290 ARG A C 1
ATOM 2109 O O . ARG A 1 290 ? 5.166 -17.399 0.240 1.00 93.12 290 ARG A O 1
ATOM 2116 N N . ASP A 1 291 ? 3.343 -16.286 -0.483 1.00 92.88 291 ASP A N 1
ATOM 2117 C CA . ASP A 1 291 ? 3.247 -16.967 -1.776 1.00 92.88 291 ASP A CA 1
ATOM 2118 C C . ASP A 1 291 ? 4.237 -16.397 -2.808 1.00 92.88 291 ASP A C 1
ATOM 2120 O O . ASP A 1 291 ? 4.819 -17.147 -3.586 1.00 92.88 291 ASP A O 1
ATOM 2124 N N . HIS A 1 292 ? 4.483 -15.084 -2.788 1.00 90.38 292 HIS A N 1
ATOM 2125 C CA . HIS A 1 292 ? 5.302 -14.405 -3.799 1.00 90.38 292 HIS A CA 1
ATOM 2126 C C . HIS A 1 292 ? 6.722 -14.085 -3.316 1.00 90.38 292 HIS A C 1
ATOM 2128 O O . HIS A 1 292 ? 7.518 -13.578 -4.102 1.00 90.38 292 HIS A O 1
ATOM 2134 N N . LYS A 1 293 ? 7.051 -14.365 -2.037 1.00 84.75 293 LYS A N 1
ATOM 2135 C CA . LYS A 1 293 ? 8.351 -14.065 -1.384 1.00 84.75 293 LYS A CA 1
ATOM 2136 C C . LYS A 1 293 ? 8.902 -12.666 -1.724 1.00 84.75 293 LYS A C 1
ATOM 2138 O O . LYS A 1 293 ? 10.111 -12.444 -1.722 1.00 84.75 293 LYS A O 1
ATOM 2143 N N . GLY A 1 294 ? 8.006 -11.739 -2.062 1.00 68.19 294 GLY A N 1
ATOM 2144 C CA . GLY A 1 294 ? 8.353 -10.485 -2.710 1.00 68.19 294 GLY A CA 1
ATOM 2145 C C . GLY A 1 294 ? 8.993 -9.500 -1.742 1.00 68.19 294 GLY A C 1
ATOM 2146 O O . GLY A 1 294 ? 8.782 -9.558 -0.530 1.00 68.19 294 GLY A O 1
ATOM 2147 N N . SER A 1 295 ? 9.727 -8.538 -2.299 1.00 67.06 295 SER A N 1
ATOM 2148 C CA . SER A 1 295 ? 10.414 -7.469 -1.559 1.00 67.06 295 SER A CA 1
ATOM 2149 C C . SER A 1 295 ? 9.477 -6.503 -0.822 1.00 67.06 295 SER A C 1
ATOM 2151 O O . SER A 1 295 ? 9.942 -5.651 -0.065 1.00 67.06 295 SER A O 1
ATOM 2153 N N . SER A 1 296 ? 8.161 -6.608 -1.027 1.00 81.12 296 SER A N 1
ATOM 2154 C CA . SER A 1 296 ? 7.194 -5.661 -0.487 1.00 81.12 296 SER A CA 1
ATOM 2155 C C . SER A 1 296 ? 6.069 -6.348 0.261 1.00 81.12 296 SER A C 1
ATOM 2157 O O . SER A 1 296 ? 5.521 -7.365 -0.165 1.00 81.12 296 SER A O 1
ATOM 2159 N N . ASN A 1 297 ? 5.727 -5.750 1.394 1.00 83.06 297 ASN A N 1
ATOM 2160 C CA . ASN A 1 297 ? 4.692 -6.218 2.287 1.00 83.06 297 ASN A CA 1
ATOM 2161 C C . ASN A 1 297 ? 3.572 -5.177 2.319 1.00 83.06 297 ASN A C 1
ATOM 2163 O O . ASN A 1 297 ? 3.807 -4.040 2.725 1.00 83.06 297 ASN A O 1
ATOM 2167 N N . PHE A 1 298 ? 2.348 -5.574 1.961 1.00 91.00 298 PHE A N 1
ATOM 2168 C CA . PHE A 1 298 ? 1.167 -4.706 2.065 1.00 91.00 298 PHE A CA 1
ATOM 2169 C C . PHE A 1 298 ? 0.745 -4.435 3.526 1.00 91.00 298 PHE A C 1
ATOM 2171 O O . PHE A 1 298 ? -0.277 -3.801 3.765 1.00 91.00 298 PHE A O 1
ATOM 2178 N N . ALA A 1 299 ? 1.505 -4.908 4.524 1.00 83.06 299 ALA A N 1
ATOM 2179 C CA . ALA A 1 299 ? 1.212 -4.740 5.949 1.00 83.06 299 ALA A CA 1
ATOM 2180 C C . ALA A 1 299 ? 1.379 -3.310 6.480 1.00 83.06 299 ALA A C 1
ATOM 2182 O O . ALA A 1 299 ? 0.898 -3.022 7.575 1.00 83.06 299 ALA A O 1
ATOM 2183 N N . LYS A 1 300 ? 2.058 -2.416 5.752 1.00 89.12 300 LYS A N 1
ATOM 218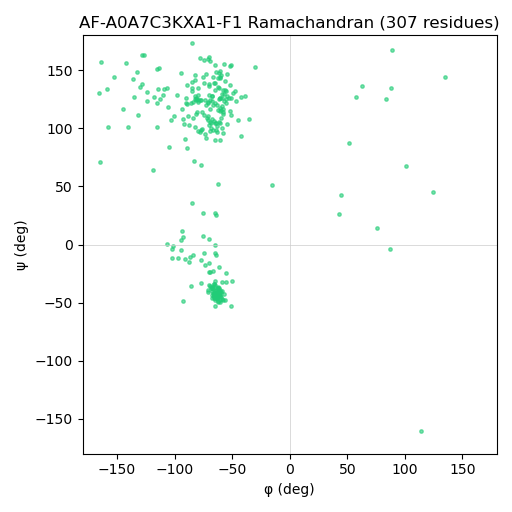4 C CA . LYS A 1 300 ? 2.206 -1.004 6.145 1.00 89.12 300 LYS A CA 1
ATOM 2185 C C . LYS A 1 300 ? 1.591 -0.079 5.098 1.00 89.12 300 LYS A C 1
ATOM 2187 O O . LYS A 1 300 ? 2.325 0.683 4.469 1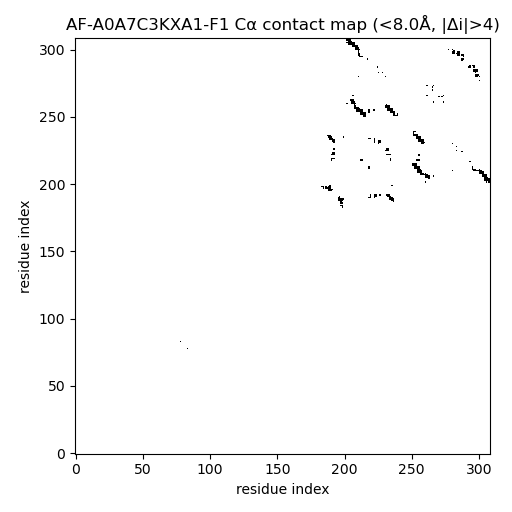.00 89.12 300 LYS A O 1
ATOM 2192 N N . PRO A 1 301 ? 0.270 -0.153 4.886 1.00 95.31 301 PRO A N 1
ATOM 2193 C CA . PRO A 1 301 ? -0.358 0.687 3.894 1.00 95.31 301 PRO A CA 1
ATOM 2194 C C . PRO A 1 301 ? -0.418 2.143 4.393 1.00 95.31 301 PRO A C 1
ATOM 2196 O O . PRO A 1 301 ? -0.559 2.407 5.590 1.00 95.31 301 PRO A O 1
ATOM 2199 N N . GLU A 1 302 ? -0.299 3.097 3.475 1.00 96.38 302 GLU A N 1
ATOM 2200 C CA . GLU A 1 302 ? -0.280 4.534 3.755 1.00 96.38 302 GLU A CA 1
ATOM 2201 C C . GLU A 1 302 ? -1.465 5.217 3.066 1.00 96.38 302 GLU A C 1
ATOM 2203 O O . GLU A 1 302 ? -1.653 5.093 1.859 1.00 96.38 302 GLU A O 1
ATOM 2208 N N . TRP A 1 303 ? -2.260 5.982 3.810 1.00 96.62 303 TRP A N 1
ATOM 2209 C CA . TRP A 1 303 ? -3.320 6.791 3.211 1.00 96.62 303 TRP A CA 1
ATOM 2210 C C . TRP A 1 303 ? -2.754 8.076 2.618 1.00 96.62 303 TRP A C 1
ATOM 2212 O O . TRP A 1 303 ? -2.083 8.838 3.316 1.00 96.62 303 TRP A O 1
ATOM 2222 N N . ARG A 1 304 ? -3.079 8.360 1.354 1.00 96.75 304 ARG A N 1
ATOM 2223 C CA . ARG A 1 304 ? -2.728 9.622 0.695 1.00 96.75 304 ARG A CA 1
ATOM 2224 C C . ARG A 1 304 ? -3.924 10.265 0.014 1.00 96.75 304 ARG A C 1
ATOM 2226 O O . ARG A 1 304 ? -4.673 9.613 -0.710 1.00 96.75 304 ARG A O 1
ATOM 2233 N N . LEU A 1 305 ? -4.058 11.574 0.211 1.00 96.94 305 LEU A N 1
ATOM 2234 C CA . LEU A 1 305 ? -5.001 12.405 -0.529 1.00 96.94 305 LEU A CA 1
ATOM 2235 C C . LEU A 1 305 ? -4.511 12.564 -1.969 1.00 96.94 305 LEU A C 1
ATOM 2237 O O . LEU A 1 305 ? -3.408 13.068 -2.198 1.00 96.94 305 LEU A O 1
ATOM 2241 N N . PHE A 1 306 ? -5.336 12.177 -2.935 1.00 96.56 306 PHE A N 1
ATOM 2242 C CA . PHE A 1 306 ? -5.046 12.418 -4.339 1.00 96.56 306 PHE A CA 1
ATOM 2243 C C . PHE A 1 306 ? -5.497 13.825 -4.730 1.00 96.56 306 PHE A C 1
ATOM 2245 O O . PHE A 1 306 ? -6.663 14.176 -4.569 1.00 96.56 306 PHE A O 1
ATOM 2252 N N . LYS A 1 307 ? -4.567 14.642 -5.231 1.00 93.38 307 LYS A N 1
ATOM 2253 C CA . LYS A 1 307 ? -4.832 16.043 -5.598 1.00 93.38 307 LYS A CA 1
ATOM 2254 C C . LYS A 1 307 ? -5.188 16.238 -7.077 1.00 93.38 307 LYS A C 1
ATOM 2256 O O . LYS A 1 307 ? -5.586 17.336 -7.449 1.00 93.38 307 LYS A O 1
ATOM 2261 N N . GLY A 1 308 ? -5.129 15.179 -7.883 1.00 88.69 308 GLY A N 1
ATOM 2262 C CA . GLY A 1 308 ? -5.187 15.277 -9.341 1.00 88.69 308 GLY A CA 1
ATOM 2263 C C . GLY A 1 308 ? -3.796 15.457 -9.969 1.00 88.69 308 GLY A C 1
ATOM 2264 O O . GLY A 1 308 ? -2.828 15.663 -9.227 1.00 88.69 308 GLY A O 1
ATOM 2265 N N . PRO A 1 309 ? -3.698 15.304 -11.301 1.00 75.94 309 PRO A N 1
ATOM 2266 C CA . PRO A 1 309 ? -2.521 15.679 -12.084 1.00 75.94 309 PRO A CA 1
ATOM 2267 C C . PRO A 1 309 ? -2.314 17.200 -12.148 1.00 75.94 309 PRO A C 1
ATOM 2269 O O . PRO A 1 309 ? -3.293 17.950 -11.917 1.00 75.94 309 PRO A O 1
#